Protein AF-A0A2N2GAI2-F1 (afdb_monomer)

Mean predicted aligned error: 10.84 Å

Structure (mmCIF, N/CA/C/O backbone):
data_AF-A0A2N2GAI2-F1
#
_entry.id   AF-A0A2N2GAI2-F1
#
loop_
_atom_site.group_PDB
_atom_site.id
_atom_site.type_symbol
_atom_site.label_atom_id
_atom_site.label_alt_id
_atom_site.label_comp_id
_atom_site.label_asym_id
_atom_site.label_entity_id
_atom_site.label_seq_id
_atom_site.pdbx_PDB_ins_code
_atom_site.Cartn_x
_atom_site.Cartn_y
_atom_site.Cartn_z
_atom_site.occupancy
_atom_site.B_iso_or_equiv
_atom_site.auth_seq_id
_atom_site.auth_comp_id
_atom_site.auth_asym_id
_atom_site.auth_atom_id
_atom_site.pdbx_PDB_model_num
ATOM 1 N N . MET A 1 1 ? -21.608 -35.756 -47.818 1.00 40.28 1 MET A N 1
ATOM 2 C CA . MET A 1 1 ? -21.512 -34.430 -47.168 1.00 40.28 1 MET A CA 1
ATOM 3 C C . MET A 1 1 ? -21.634 -34.621 -45.663 1.00 40.28 1 MET A C 1
ATOM 5 O O . MET A 1 1 ? -22.728 -34.862 -45.176 1.00 40.28 1 MET A O 1
ATOM 9 N N . HIS A 1 2 ? -20.519 -34.607 -44.933 1.00 35.56 2 HIS A N 1
ATOM 10 C CA . HIS A 1 2 ? -20.512 -34.687 -43.471 1.00 35.56 2 HIS A CA 1
ATOM 11 C C . HIS A 1 2 ? -19.739 -33.470 -42.963 1.00 35.56 2 HIS A C 1
ATOM 13 O O . HIS A 1 2 ? -18.521 -33.398 -43.104 1.00 35.56 2 HIS A O 1
ATOM 19 N N . MET A 1 3 ? -20.464 -32.461 -42.478 1.00 40.59 3 MET A N 1
ATOM 20 C CA . MET A 1 3 ? -19.858 -31.285 -41.862 1.00 40.59 3 MET A CA 1
ATOM 21 C C . MET A 1 3 ? -19.460 -31.633 -40.429 1.00 40.59 3 MET A C 1
ATOM 23 O O . MET A 1 3 ? -20.307 -31.731 -39.544 1.00 40.59 3 MET A O 1
ATOM 27 N N . ALA A 1 4 ? -18.161 -31.812 -40.201 1.00 40.47 4 ALA A N 1
ATOM 28 C CA . ALA A 1 4 ? -17.597 -31.871 -38.863 1.00 40.47 4 ALA A CA 1
ATOM 29 C C . ALA A 1 4 ? -17.655 -30.469 -38.233 1.00 40.47 4 ALA A C 1
ATOM 31 O O . ALA A 1 4 ? -16.942 -29.552 -38.649 1.00 40.47 4 ALA A O 1
ATOM 32 N N . ARG A 1 5 ? -18.510 -30.298 -37.218 1.00 44.19 5 ARG A N 1
ATOM 33 C CA . ARG A 1 5 ? -18.465 -29.146 -36.308 1.00 44.19 5 ARG A CA 1
ATOM 34 C C . ARG A 1 5 ? -17.124 -29.168 -35.573 1.00 44.19 5 ARG A C 1
ATOM 36 O O . ARG A 1 5 ? -16.929 -29.967 -34.664 1.00 44.19 5 ARG A O 1
ATOM 43 N N . LYS A 1 6 ? -16.214 -28.262 -35.937 1.00 39.50 6 LYS A N 1
ATOM 44 C CA . LYS A 1 6 ? -15.096 -27.879 -35.069 1.00 39.50 6 LYS A CA 1
ATOM 45 C C . LYS A 1 6 ? -15.674 -27.095 -33.894 1.00 39.50 6 LYS A C 1
ATOM 47 O O . LYS A 1 6 ? -15.977 -25.913 -34.016 1.00 39.50 6 LYS A O 1
ATOM 52 N N . THR A 1 7 ? -15.855 -27.760 -32.761 1.00 39.91 7 THR A N 1
ATOM 53 C CA . THR A 1 7 ? -16.022 -27.084 -31.475 1.00 39.91 7 THR A CA 1
ATOM 54 C C . THR A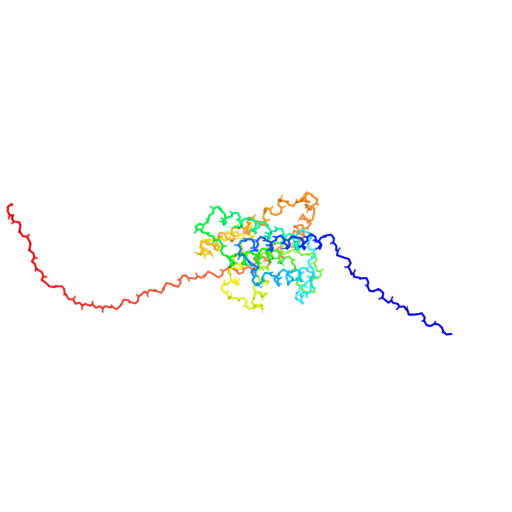 1 7 ? -14.717 -26.358 -31.161 1.00 39.91 7 THR A C 1
ATOM 56 O O . THR A 1 7 ? -13.714 -27.001 -30.853 1.00 39.91 7 THR A O 1
ATOM 59 N N . SER A 1 8 ? -14.703 -25.028 -31.273 1.00 39.34 8 SER A N 1
ATOM 60 C CA . SER A 1 8 ? -13.602 -24.215 -30.761 1.00 39.34 8 SER A CA 1
ATOM 61 C C . SER A 1 8 ? -13.638 -24.276 -29.235 1.00 39.34 8 SER A C 1
ATOM 63 O O . SER A 1 8 ? -14.407 -23.570 -28.583 1.00 39.34 8 SER A O 1
ATOM 65 N N . HIS A 1 9 ? -12.834 -25.164 -28.660 1.00 37.22 9 HIS A N 1
ATOM 66 C CA . HIS A 1 9 ? -12.482 -25.094 -27.252 1.00 37.22 9 HIS A CA 1
ATOM 67 C C . HIS A 1 9 ? -11.650 -23.821 -27.068 1.00 37.22 9 HIS A C 1
ATOM 69 O O . HIS A 1 9 ? -10.525 -23.743 -27.553 1.00 37.22 9 HIS A O 1
ATOM 75 N N . ASN A 1 10 ? -12.232 -22.802 -26.440 1.00 39.56 10 ASN A N 1
ATOM 76 C CA . ASN A 1 10 ? -11.486 -21.650 -25.956 1.00 39.56 10 ASN A CA 1
ATOM 77 C C . ASN A 1 10 ? -10.855 -22.079 -24.621 1.00 39.56 10 ASN A C 1
ATOM 79 O O . ASN A 1 10 ? -11.609 -22.292 -23.667 1.00 39.56 10 ASN A O 1
ATOM 83 N N . PRO A 1 11 ? -9.533 -22.307 -24.527 1.00 41.25 11 PRO A N 1
ATOM 84 C CA . PRO A 1 11 ? -8.938 -22.703 -23.264 1.00 41.25 11 PRO A CA 1
ATOM 85 C C . PRO A 1 11 ? -9.031 -21.501 -22.326 1.00 41.25 11 PRO A C 1
ATOM 87 O O . PRO A 1 11 ? -8.454 -20.447 -22.594 1.00 41.25 11 PRO A O 1
ATOM 90 N N . ALA A 1 12 ? -9.780 -21.641 -21.233 1.00 45.09 12 ALA A N 1
ATOM 91 C CA . ALA A 1 12 ? -9.703 -20.696 -20.129 1.00 45.09 12 ALA A CA 1
ATOM 92 C C . ALA A 1 12 ? -8.216 -20.524 -19.775 1.00 45.09 12 ALA A C 1
ATOM 94 O O . ALA A 1 12 ? -7.546 -21.511 -19.467 1.00 45.09 12 ALA A O 1
ATOM 95 N N . ARG A 1 13 ? -7.679 -19.300 -19.900 1.00 56.38 13 ARG A N 1
ATOM 96 C CA . ARG A 1 13 ? -6.288 -18.993 -19.531 1.00 56.38 13 ARG A CA 1
ATOM 97 C C . ARG A 1 13 ? -6.061 -19.501 -18.108 1.00 56.38 13 ARG A C 1
ATOM 99 O O . ARG A 1 13 ? -6.680 -18.996 -17.174 1.00 56.38 13 ARG A O 1
ATOM 106 N N . GLN A 1 14 ? -5.212 -20.514 -17.958 1.00 57.69 14 GLN A N 1
ATOM 107 C CA . GLN A 1 14 ? -4.797 -20.992 -16.645 1.00 57.69 14 GLN A CA 1
ATOM 108 C C . GLN A 1 14 ? -4.098 -19.841 -15.911 1.00 57.69 14 GLN A C 1
ATOM 110 O O . GLN A 1 14 ? -3.279 -19.134 -16.501 1.00 57.69 14 GLN A O 1
ATOM 115 N N . ARG A 1 15 ? -4.474 -19.621 -14.648 1.00 78.94 15 ARG A N 1
ATOM 116 C CA . ARG A 1 15 ? -3.854 -18.607 -13.786 1.00 78.94 15 ARG A CA 1
ATOM 117 C C . ARG A 1 15 ? -2.431 -19.045 -13.429 1.00 78.94 15 ARG A C 1
ATOM 119 O O . ARG A 1 15 ? -2.202 -20.234 -13.219 1.00 78.94 15 ARG A O 1
ATOM 126 N N . SER A 1 16 ? -1.491 -18.104 -13.357 1.00 85.19 16 SER A N 1
ATOM 127 C CA . SER A 1 16 ? -0.140 -18.385 -12.852 1.00 85.19 16 SER A CA 1
ATOM 128 C C . SER A 1 16 ? -0.163 -18.684 -11.346 1.00 85.19 16 SER A C 1
ATOM 130 O O . SER A 1 16 ? -1.119 -18.322 -10.660 1.00 85.19 16 SER A O 1
ATOM 132 N N . ALA A 1 17 ? 0.896 -19.306 -10.814 1.00 81.88 17 ALA A N 1
ATOM 133 C CA . ALA A 1 17 ? 1.025 -19.570 -9.374 1.00 81.88 17 ALA A CA 1
ATOM 134 C C . ALA A 1 17 ? 0.883 -18.282 -8.539 1.00 81.88 17 ALA A C 1
ATOM 136 O O . ALA A 1 17 ? 0.030 -18.220 -7.661 1.00 81.88 17 ALA A O 1
ATOM 137 N N . ALA A 1 18 ? 1.585 -17.212 -8.929 1.00 84.06 18 ALA A N 1
ATOM 138 C CA . ALA A 1 18 ? 1.479 -15.902 -8.282 1.00 84.06 18 ALA A CA 1
ATOM 139 C C . ALA A 1 18 ? 0.052 -15.322 -8.323 1.00 84.06 18 ALA A C 1
ATOM 141 O O . ALA A 1 18 ? -0.406 -14.706 -7.369 1.00 84.06 18 ALA A O 1
ATOM 142 N N . GLN A 1 19 ? -0.701 -15.533 -9.411 1.00 87.56 19 GLN A N 1
ATOM 143 C CA . GLN A 1 19 ? -2.105 -15.105 -9.470 1.00 87.56 19 GLN A CA 1
ATOM 144 C C . GLN A 1 19 ? -2.995 -15.903 -8.512 1.00 87.56 19 GLN A C 1
ATOM 146 O O . GLN A 1 19 ? -3.957 -15.351 -7.984 1.00 87.56 19 GLN A O 1
ATOM 151 N N . VAL A 1 20 ? -2.710 -17.190 -8.303 1.00 91.75 20 VAL A N 1
ATOM 152 C CA . VAL A 1 20 ? -3.438 -18.020 -7.334 1.00 91.75 20 VAL A CA 1
ATOM 153 C C . VAL A 1 20 ? -3.118 -17.577 -5.907 1.00 91.75 20 VAL A C 1
ATOM 155 O O . VAL A 1 20 ? -4.048 -17.366 -5.133 1.00 91.75 20 VAL A O 1
ATOM 158 N N . GLU A 1 21 ? -1.843 -17.369 -5.586 1.00 92.69 21 GLU A N 1
ATOM 159 C CA . GLU A 1 21 ? -1.394 -16.876 -4.277 1.00 92.69 21 GLU A CA 1
ATOM 160 C C . GLU A 1 21 ? -1.984 -15.498 -3.963 1.00 92.69 21 GLU A C 1
ATOM 162 O O . GLU A 1 21 ? -2.586 -15.316 -2.910 1.00 92.69 21 GLU A O 1
ATOM 167 N N . ASN A 1 22 ? -1.949 -14.559 -4.913 1.00 95.06 22 ASN A N 1
ATOM 168 C CA . ASN A 1 22 ? -2.547 -13.234 -4.738 1.00 95.06 22 ASN A CA 1
ATOM 169 C C . ASN A 1 22 ? -4.041 -13.310 -4.391 1.00 95.06 22 ASN A C 1
ATOM 171 O O . ASN A 1 22 ? -4.514 -12.598 -3.507 1.00 95.06 22 ASN A O 1
ATOM 175 N N . LEU A 1 23 ? -4.795 -14.196 -5.049 1.00 95.25 23 LEU A N 1
ATOM 176 C CA . LEU A 1 23 ? -6.213 -14.396 -4.740 1.00 95.25 23 LEU A CA 1
ATOM 177 C C . LEU A 1 23 ? -6.420 -14.998 -3.346 1.00 95.25 23 LEU A C 1
ATOM 179 O O . LEU A 1 23 ? -7.341 -14.593 -2.643 1.00 95.25 23 LEU A O 1
ATOM 183 N N . GLN A 1 24 ? -5.564 -15.934 -2.930 1.00 96.44 24 GLN A N 1
ATOM 184 C CA . GLN A 1 24 ? -5.601 -16.488 -1.576 1.00 96.44 24 GLN A CA 1
ATOM 185 C C . GLN A 1 24 ? -5.307 -15.410 -0.527 1.00 96.44 24 GLN A C 1
ATOM 187 O O . GLN A 1 24 ? -6.022 -15.321 0.470 1.00 96.44 24 GLN A O 1
ATOM 192 N N . THR A 1 25 ? -4.315 -14.550 -0.767 1.00 97.06 25 THR A N 1
ATOM 193 C CA . THR A 1 25 ? -3.985 -13.429 0.120 1.00 97.06 25 THR A CA 1
ATOM 194 C C . THR A 1 25 ? -5.143 -12.438 0.228 1.00 97.06 25 THR A C 1
ATOM 196 O O . THR A 1 25 ? -5.493 -12.033 1.337 1.00 97.06 25 THR A O 1
ATOM 199 N N . VAL A 1 26 ? -5.810 -12.107 -0.886 1.00 97.50 26 VAL A N 1
ATOM 200 C CA . VAL A 1 26 ? -7.023 -11.271 -0.870 1.00 97.50 26 VAL A CA 1
ATOM 201 C C . VAL A 1 26 ? -8.129 -11.918 -0.034 1.00 97.50 26 VAL A C 1
ATOM 203 O O . VAL A 1 26 ? -8.685 -11.256 0.841 1.00 97.50 26 VAL A O 1
ATOM 206 N N . GLU A 1 27 ? -8.418 -13.208 -0.223 1.00 97.12 27 GLU A N 1
ATOM 207 C CA . GLU A 1 27 ? -9.435 -13.909 0.575 1.00 97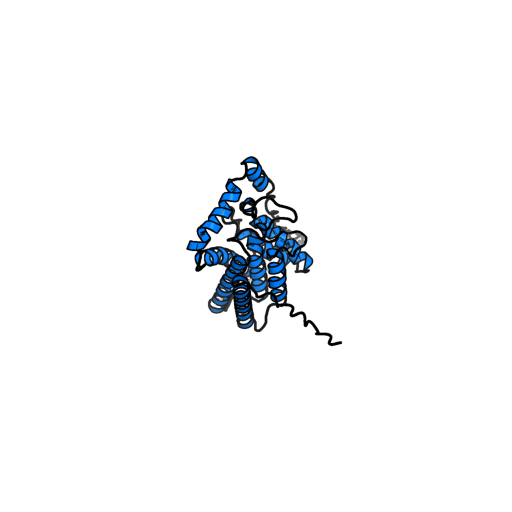.12 27 GLU A CA 1
ATOM 208 C C . GLU A 1 27 ? -9.109 -13.910 2.075 1.00 97.12 27 GLU A C 1
ATOM 210 O O . GLU A 1 27 ? -10.008 -13.713 2.893 1.00 97.12 27 GLU A O 1
ATOM 215 N N . LEU A 1 28 ? -7.835 -14.052 2.457 1.00 98.12 28 LEU A N 1
ATOM 216 C CA . LEU A 1 28 ? -7.412 -13.946 3.858 1.00 98.12 28 LEU A CA 1
ATOM 217 C C . LEU A 1 28 ? -7.659 -12.545 4.431 1.00 98.12 28 LEU A C 1
ATOM 219 O O . LEU A 1 28 ? -8.144 -12.421 5.556 1.00 98.12 28 LEU A O 1
ATOM 223 N N . ILE A 1 29 ? -7.366 -11.489 3.668 1.00 98.19 29 ILE A N 1
ATOM 224 C CA . ILE A 1 29 ? -7.630 -10.107 4.097 1.00 98.19 29 ILE A CA 1
ATOM 225 C C . ILE A 1 29 ? -9.138 -9.874 4.256 1.00 98.19 29 ILE A C 1
ATOM 227 O O . ILE A 1 29 ? -9.577 -9.283 5.246 1.00 98.19 29 ILE A O 1
ATOM 231 N N . LEU A 1 30 ? -9.944 -10.365 3.311 1.00 97.25 30 LEU A N 1
ATOM 232 C CA . LEU A 1 30 ? -11.402 -10.265 3.371 1.00 97.25 30 LEU A CA 1
ATOM 233 C C . LEU A 1 30 ? -11.991 -11.081 4.528 1.00 97.25 30 LEU A C 1
ATOM 235 O O . LEU A 1 30 ? -12.949 -10.629 5.151 1.00 97.25 30 LEU A O 1
ATOM 239 N N . ALA A 1 31 ? -11.426 -12.248 4.844 1.00 97.94 31 ALA A N 1
ATOM 240 C CA . ALA A 1 31 ? -11.812 -13.041 6.007 1.00 97.94 31 ALA A CA 1
ATOM 241 C C . ALA A 1 31 ? -11.548 -12.280 7.313 1.00 97.94 31 ALA A C 1
ATOM 243 O O . ALA A 1 31 ? -12.463 -12.147 8.119 1.00 97.94 31 ALA A O 1
ATOM 244 N N . ILE A 1 32 ? -10.364 -11.672 7.469 1.00 98.31 32 ILE A N 1
ATOM 245 C CA . ILE A 1 32 ? -10.059 -10.816 8.629 1.00 98.31 32 ILE A CA 1
ATOM 246 C C . ILE A 1 32 ? -11.063 -9.661 8.729 1.00 98.31 32 ILE A C 1
ATOM 248 O O . ILE A 1 32 ? -11.571 -9.380 9.809 1.00 98.31 32 ILE A O 1
ATOM 252 N N . ALA A 1 33 ? -11.390 -9.004 7.613 1.00 97.25 33 ALA A N 1
ATOM 253 C CA . ALA A 1 33 ? -12.357 -7.909 7.622 1.00 97.25 33 ALA A CA 1
ATOM 254 C C . ALA A 1 33 ? -13.760 -8.365 8.071 1.00 97.25 33 ALA A C 1
ATOM 256 O O . ALA A 1 33 ? -14.400 -7.676 8.865 1.00 97.25 33 ALA A O 1
ATOM 257 N N . ARG A 1 34 ? -14.225 -9.534 7.603 1.00 97.06 34 ARG A N 1
ATOM 258 C CA . ARG A 1 34 ? -15.502 -10.130 8.035 1.00 97.06 34 ARG A CA 1
ATOM 259 C C . ARG A 1 34 ? -15.483 -10.494 9.519 1.00 97.06 34 ARG A C 1
ATOM 261 O O . ARG A 1 34 ? -16.464 -10.226 10.201 1.00 97.06 34 ARG A O 1
ATOM 268 N N . ASP A 1 35 ? -14.387 -11.056 10.016 1.00 97.56 35 ASP A N 1
ATOM 269 C CA . ASP A 1 35 ? -14.261 -11.440 11.425 1.00 97.56 35 ASP A CA 1
ATOM 270 C C . ASP A 1 35 ? -14.249 -10.215 12.355 1.00 97.56 35 ASP A C 1
ATOM 272 O O . ASP A 1 35 ? -14.854 -10.242 13.425 1.00 97.56 35 ASP A O 1
ATOM 276 N N . GLU A 1 36 ? -13.598 -9.124 11.943 1.00 97.31 36 GLU A N 1
ATOM 277 C CA . GLU A 1 36 ? -13.500 -7.891 12.735 1.00 97.31 36 GLU A CA 1
ATOM 278 C C . GLU A 1 36 ? -14.784 -7.050 12.709 1.00 97.31 36 GLU A C 1
ATOM 280 O O . GLU A 1 36 ? -15.112 -6.389 13.697 1.00 97.31 36 GLU A O 1
ATOM 285 N N . TYR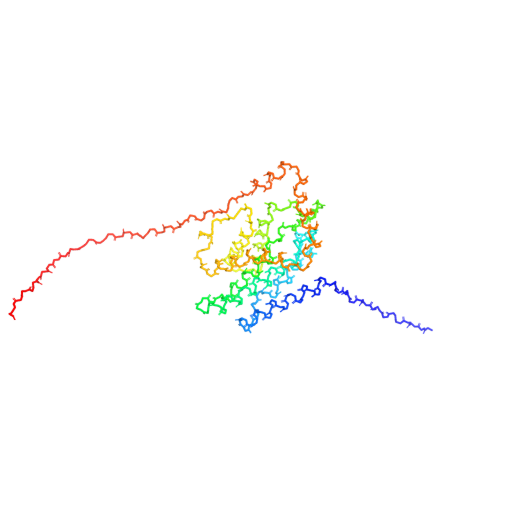 A 1 37 ? -15.506 -7.035 11.583 1.00 96.75 37 TYR A N 1
ATOM 286 C CA . TYR A 1 37 ? -16.594 -6.073 11.354 1.00 96.75 37 TYR A CA 1
ATOM 287 C C . TYR A 1 37 ? -17.952 -6.702 11.032 1.00 96.75 37 TYR A C 1
ATOM 289 O O . TYR A 1 37 ? -18.938 -5.980 10.914 1.00 96.75 37 TYR A O 1
ATOM 297 N N . GLY A 1 38 ? -18.028 -8.024 10.872 1.00 96.94 38 GLY A N 1
ATOM 298 C CA . GLY A 1 38 ? -19.227 -8.748 10.437 1.00 96.94 38 GLY A CA 1
ATOM 299 C C . GLY A 1 38 ? -19.522 -8.642 8.935 1.00 96.94 38 GLY A C 1
ATOM 300 O O . GLY A 1 38 ? -20.354 -9.385 8.417 1.00 96.94 38 GLY A O 1
ATOM 301 N N . GLU A 1 39 ? -18.834 -7.756 8.215 1.00 94.25 39 GLU A N 1
ATOM 302 C CA . GLU A 1 39 ? -19.008 -7.516 6.783 1.00 94.25 39 GLU A CA 1
ATOM 303 C C . GLU A 1 39 ? -17.703 -7.045 6.125 1.00 94.25 39 GLU A C 1
ATOM 305 O O . GLU A 1 39 ? -16.781 -6.560 6.782 1.00 94.25 39 GLU A O 1
ATOM 310 N N . ILE A 1 40 ? -17.629 -7.154 4.796 1.00 93.12 40 ILE A N 1
ATOM 311 C CA . ILE A 1 40 ? -16.521 -6.575 4.030 1.00 93.12 40 ILE A CA 1
ATOM 312 C C . ILE A 1 40 ? -16.766 -5.066 3.875 1.00 93.12 40 ILE A C 1
ATOM 314 O O . ILE A 1 40 ? -17.831 -4.690 3.383 1.00 93.12 40 ILE A O 1
ATOM 318 N N . PRO A 1 41 ? -15.789 -4.197 4.205 1.00 91.75 41 PRO A N 1
ATOM 319 C CA . PRO A 1 41 ? -15.877 -2.770 3.918 1.00 91.75 41 PRO A CA 1
ATOM 320 C C . PRO A 1 41 ? -16.243 -2.511 2.449 1.00 91.75 41 PRO A C 1
ATOM 322 O O . PRO A 1 41 ? -15.579 -3.041 1.553 1.00 91.75 41 PRO A O 1
ATOM 325 N N . PRO A 1 42 ? -17.264 -1.684 2.163 1.00 84.12 42 PRO A N 1
ATOM 326 C CA . PRO A 1 42 ? -17.926 -1.655 0.858 1.00 84.12 42 PRO A CA 1
ATOM 327 C C . PRO A 1 42 ? -17.013 -1.265 -0.310 1.00 84.12 42 PRO A C 1
ATOM 329 O O . PRO A 1 42 ? -17.314 -1.596 -1.453 1.00 84.12 42 PRO A O 1
ATOM 332 N N . ARG A 1 43 ? -15.893 -0.573 -0.058 1.00 87.62 43 ARG A N 1
ATOM 333 C CA . ARG A 1 43 ? -14.962 -0.152 -1.119 1.00 87.62 43 ARG A CA 1
ATOM 334 C C . ARG A 1 43 ? -13.786 -1.106 -1.308 1.00 87.62 43 ARG A C 1
ATOM 336 O O . ARG A 1 43 ? -13.010 -0.905 -2.234 1.00 87.62 43 ARG A O 1
ATOM 343 N N . LEU A 1 44 ? -13.641 -2.120 -0.457 1.00 87.69 44 LEU A N 1
ATOM 344 C CA . LEU A 1 44 ? -12.448 -2.963 -0.412 1.00 87.69 44 LEU A CA 1
ATOM 345 C C . LEU A 1 44 ? -12.379 -3.970 -1.570 1.00 87.69 44 LEU A C 1
ATOM 347 O O . LEU A 1 44 ? -11.314 -4.145 -2.149 1.00 87.69 44 LEU A O 1
ATOM 351 N N . GLY A 1 45 ? -13.506 -4.584 -1.948 1.00 76.62 45 GLY A N 1
ATOM 352 C CA . GLY A 1 45 ? -13.543 -5.557 -3.049 1.00 76.62 45 GLY A CA 1
ATOM 353 C C . GLY A 1 45 ? -13.120 -4.948 -4.389 1.00 76.62 45 GLY A C 1
ATOM 354 O O . GLY A 1 45 ? -12.164 -5.409 -5.000 1.00 76.62 45 GLY A O 1
ATOM 355 N N . GLY A 1 46 ? -13.767 -3.848 -4.797 1.00 90.25 46 GLY A N 1
ATOM 356 C CA . GLY A 1 46 ? -13.407 -3.150 -6.038 1.00 90.25 46 GLY A CA 1
ATOM 357 C C . GLY A 1 46 ? -11.984 -2.587 -6.017 1.00 90.25 46 GLY A C 1
ATOM 358 O O . GLY A 1 46 ? -11.298 -2.615 -7.029 1.00 90.25 46 GLY A O 1
ATOM 359 N N . LEU A 1 47 ? -11.504 -2.149 -4.849 1.00 96.00 47 LEU A N 1
ATOM 360 C CA . LEU A 1 47 ? -10.155 -1.616 -4.689 1.00 96.00 47 LEU A CA 1
ATOM 361 C C . LEU A 1 47 ? -9.059 -2.642 -5.026 1.00 96.00 47 LEU A C 1
ATOM 363 O O . LEU A 1 47 ? -8.107 -2.271 -5.708 1.00 96.00 47 LEU A O 1
ATOM 367 N N . PHE A 1 48 ? -9.182 -3.905 -4.600 1.00 97.00 48 PHE A N 1
ATOM 368 C CA . PHE A 1 48 ? -8.198 -4.939 -4.954 1.00 97.00 48 PHE A CA 1
ATOM 369 C C . PHE A 1 48 ? -8.145 -5.186 -6.463 1.00 97.00 48 PHE A C 1
ATOM 371 O O . PHE A 1 48 ? -7.056 -5.215 -7.032 1.00 97.00 48 PHE A O 1
ATOM 378 N N . ASP A 1 49 ? -9.304 -5.308 -7.111 1.00 95.75 49 ASP A N 1
ATOM 379 C CA . ASP A 1 49 ? -9.390 -5.546 -8.555 1.00 95.75 49 ASP A CA 1
ATOM 380 C C . ASP A 1 49 ? -8.852 -4.356 -9.360 1.00 95.75 49 ASP A C 1
ATOM 382 O O . ASP A 1 49 ? -8.078 -4.523 -10.306 1.00 95.75 49 ASP A O 1
ATOM 386 N N . ASP A 1 50 ? -9.227 -3.140 -8.964 1.00 97.81 50 ASP A N 1
ATOM 387 C CA . ASP A 1 50 ? -8.808 -1.907 -9.622 1.00 97.81 50 ASP A CA 1
ATOM 388 C C . ASP A 1 50 ? -7.285 -1.690 -9.505 1.00 97.81 50 ASP A C 1
ATOM 390 O O . ASP A 1 50 ? -6.643 -1.282 -10.479 1.00 97.81 50 ASP A O 1
ATOM 394 N N . VAL A 1 51 ? -6.684 -1.994 -8.346 1.00 98.25 51 VAL A N 1
ATOM 395 C CA . VAL A 1 51 ? -5.225 -1.908 -8.153 1.00 98.25 51 VAL A CA 1
ATOM 396 C C . VAL A 1 51 ? -4.505 -3.063 -8.849 1.00 98.25 51 VAL A C 1
ATOM 398 O O . VAL A 1 51 ? -3.485 -2.835 -9.496 1.00 98.25 51 VAL A O 1
ATOM 401 N N . ALA A 1 52 ? -5.043 -4.284 -8.831 1.00 97.69 52 ALA A N 1
ATOM 402 C CA . ALA A 1 52 ? -4.495 -5.383 -9.627 1.00 97.69 52 ALA A CA 1
ATOM 403 C C . ALA A 1 52 ? -4.446 -5.014 -11.122 1.00 97.69 52 ALA A C 1
ATOM 405 O O . ALA A 1 52 ? -3.464 -5.300 -11.809 1.00 97.69 52 ALA A O 1
ATOM 406 N N . ALA A 1 53 ? -5.476 -4.320 -11.621 1.00 98.06 53 ALA A N 1
ATOM 407 C CA . ALA A 1 53 ? -5.516 -3.805 -12.984 1.00 98.06 53 ALA A CA 1
ATOM 408 C C . ALA A 1 53 ? -4.440 -2.735 -13.251 1.00 98.06 53 ALA A C 1
ATOM 410 O O . ALA A 1 53 ? -3.882 -2.721 -14.349 1.00 98.06 53 ALA A O 1
ATOM 411 N N . LEU A 1 54 ? -4.107 -1.885 -12.271 1.00 98.50 54 LEU A N 1
ATOM 412 C CA . LEU A 1 54 ? -2.975 -0.955 -12.367 1.00 98.50 54 LEU A CA 1
ATOM 413 C C . LEU A 1 54 ? -1.655 -1.715 -12.535 1.00 98.50 54 LEU A C 1
ATOM 415 O O . LEU A 1 54 ? -0.953 -1.500 -13.520 1.00 98.50 54 LEU A O 1
ATOM 419 N N . TYR A 1 55 ? -1.345 -2.645 -11.627 1.00 98.38 55 TYR A N 1
ATOM 420 C CA . TYR A 1 55 ? -0.096 -3.415 -11.685 1.00 98.38 55 TYR A CA 1
ATOM 421 C C . TYR A 1 55 ? 0.008 -4.280 -12.950 1.00 98.38 55 TYR A C 1
ATOM 423 O O . TYR A 1 55 ? 1.105 -4.494 -13.463 1.00 98.38 55 TYR A O 1
ATOM 431 N N . ALA A 1 56 ? -1.122 -4.731 -13.499 1.00 97.69 56 ALA A N 1
ATOM 432 C CA . ALA A 1 56 ? -1.182 -5.454 -14.768 1.00 97.69 56 ALA A CA 1
ATOM 433 C C . ALA A 1 56 ? -1.053 -4.556 -16.018 1.00 97.69 56 ALA A C 1
ATOM 435 O O . ALA A 1 56 ? -1.022 -5.082 -17.131 1.00 97.69 56 ALA A O 1
ATOM 436 N N . GLY A 1 57 ? -0.987 -3.227 -15.868 1.00 97.31 57 GLY A N 1
ATOM 437 C CA . GLY A 1 57 ? -0.868 -2.281 -16.984 1.00 97.31 57 GLY A CA 1
ATOM 438 C C . GLY A 1 57 ? -2.172 -2.031 -17.742 1.00 97.31 57 GLY A C 1
ATOM 439 O O . GLY A 1 57 ? -2.148 -1.599 -18.895 1.00 97.31 57 GLY A O 1
ATOM 440 N N . ASN A 1 58 ? -3.314 -2.321 -17.114 1.00 97.94 58 ASN A N 1
ATOM 441 C CA . ASN A 1 58 ? -4.640 -2.124 -17.703 1.00 97.94 58 ASN A CA 1
ATOM 442 C C . ASN A 1 58 ? -5.197 -0.714 -17.452 1.00 97.94 58 ASN A C 1
ATOM 444 O O . ASN A 1 58 ? -6.255 -0.372 -17.979 1.00 97.94 58 ASN A O 1
ATOM 448 N N . TRP A 1 59 ? -4.507 0.116 -16.664 1.00 97.75 59 TRP A N 1
ATOM 449 C CA . TRP A 1 59 ? -4.818 1.541 -16.581 1.00 97.75 59 TRP A CA 1
ATOM 450 C C . TRP A 1 59 ? -4.260 2.269 -17.810 1.00 97.75 59 TRP A C 1
ATOM 452 O O . TRP A 1 59 ? -3.112 2.041 -18.187 1.00 97.75 59 TRP A O 1
ATOM 462 N N . PRO A 1 60 ? -5.019 3.189 -18.430 1.00 96.50 60 PRO A N 1
ATOM 463 C CA . PRO A 1 60 ? -4.592 3.851 -19.665 1.00 96.50 60 PRO A CA 1
ATOM 464 C C . PRO A 1 60 ? -3.338 4.722 -19.488 1.00 96.50 60 PRO A C 1
ATOM 466 O O . PRO A 1 60 ? -2.622 4.967 -20.456 1.00 96.50 60 PRO A O 1
ATOM 469 N N . SER A 1 61 ? -3.073 5.187 -18.265 1.00 95.12 61 SER A N 1
ATOM 470 C CA . SER A 1 61 ? -1.973 6.092 -17.923 1.00 95.12 61 SER A CA 1
ATOM 471 C C . SER A 1 61 ? -0.675 5.395 -17.508 1.00 95.12 61 SER A C 1
ATOM 473 O O . SER A 1 61 ? 0.334 6.082 -17.372 1.00 95.12 61 SER A O 1
ATOM 475 N N . HIS A 1 62 ? -0.662 4.068 -17.344 1.00 97.56 62 HIS A N 1
ATOM 476 C CA . HIS A 1 62 ? 0.477 3.340 -16.777 1.00 97.56 62 HIS A CA 1
ATOM 477 C C . HIS A 1 62 ? 0.844 2.102 -17.606 1.00 97.56 62 HIS A C 1
ATOM 479 O O . HIS A 1 62 ? 0.003 1.493 -18.270 1.00 97.56 62 HIS A O 1
ATOM 485 N N . GLU A 1 63 ? 2.122 1.732 -17.588 1.00 97.81 63 GLU A N 1
ATOM 486 C CA . GLU A 1 63 ? 2.571 0.430 -18.086 1.00 97.81 63 GLU A CA 1
ATOM 487 C C . GLU A 1 63 ? 2.321 -0.682 -17.059 1.00 97.81 63 GLU A C 1
ATOM 489 O O . GLU A 1 63 ? 1.994 -0.421 -15.904 1.00 97.81 63 GLU A O 1
ATOM 494 N N . ALA A 1 64 ? 2.486 -1.941 -17.475 1.00 97.44 64 ALA A N 1
ATOM 495 C CA . ALA A 1 64 ? 2.534 -3.047 -16.524 1.00 97.44 64 ALA A CA 1
ATOM 496 C C . ALA A 1 64 ? 3.744 -2.890 -15.594 1.00 97.44 64 ALA A C 1
ATOM 498 O O . ALA A 1 64 ? 4.820 -2.459 -16.026 1.00 97.44 64 ALA A O 1
ATOM 499 N N . CYS A 1 65 ? 3.564 -3.247 -14.323 1.00 97.56 65 CYS A N 1
ATOM 500 C CA . CYS A 1 65 ? 4.641 -3.232 -13.347 1.00 97.56 65 CYS A CA 1
ATOM 501 C C . CYS A 1 65 ? 5.763 -4.171 -13.811 1.00 97.56 65 CYS A C 1
ATOM 503 O O . CYS A 1 65 ? 5.522 -5.347 -14.086 1.00 97.56 65 CYS A O 1
ATOM 505 N N . ALA A 1 66 ? 6.970 -3.624 -13.950 1.00 96.00 66 ALA A N 1
ATOM 506 C CA . ALA A 1 66 ? 8.132 -4.348 -14.461 1.00 96.00 66 ALA A CA 1
ATOM 507 C C . ALA A 1 66 ? 9.258 -4.484 -13.425 1.00 96.00 66 ALA A C 1
ATOM 509 O O . ALA A 1 66 ? 10.224 -5.198 -13.685 1.00 96.00 66 ALA A O 1
ATOM 510 N N . VAL A 1 67 ? 9.126 -3.835 -12.261 1.00 94.19 67 VAL A N 1
ATOM 511 C CA . VAL A 1 67 ? 9.949 -4.132 -11.084 1.00 94.19 67 VAL A CA 1
ATOM 512 C C . VAL A 1 67 ? 9.530 -5.492 -10.510 1.00 94.19 67 VAL A C 1
ATOM 514 O O . VAL A 1 67 ? 8.349 -5.848 -10.540 1.00 94.19 67 VAL A O 1
ATOM 517 N N . THR A 1 68 ? 10.495 -6.302 -10.079 1.00 91.69 68 THR A N 1
ATOM 518 C CA . THR A 1 68 ? 10.277 -7.726 -9.772 1.00 91.69 68 THR A CA 1
ATOM 519 C C . THR A 1 68 ? 10.081 -7.997 -8.282 1.00 91.69 68 THR A C 1
ATOM 521 O O . THR A 1 68 ? 9.370 -8.941 -7.926 1.00 91.69 68 THR A O 1
ATOM 524 N N . TYR A 1 69 ? 10.624 -7.151 -7.409 1.00 93.75 69 TYR A N 1
ATOM 525 C CA . TYR A 1 69 ? 10.419 -7.144 -5.967 1.00 93.75 69 TYR A CA 1
ATOM 526 C C . TYR A 1 69 ? 9.149 -6.379 -5.571 1.00 93.75 69 TYR A C 1
ATOM 528 O O . TYR A 1 69 ? 8.177 -7.017 -5.153 1.00 93.75 69 TYR A O 1
ATOM 536 N N . HIS A 1 70 ? 9.125 -5.050 -5.768 1.00 96.00 70 HIS A N 1
ATOM 537 C CA . HIS A 1 70 ? 8.021 -4.156 -5.366 1.00 96.00 70 HIS A CA 1
ATOM 538 C C . HIS A 1 70 ? 6.825 -4.246 -6.336 1.00 96.00 70 HIS A C 1
ATOM 540 O O . HIS A 1 70 ? 6.449 -3.304 -7.037 1.00 96.00 70 HIS A O 1
ATOM 546 N N . ASN A 1 71 ? 6.246 -5.442 -6.422 1.00 96.00 71 ASN A N 1
ATOM 547 C CA . ASN A 1 71 ? 5.147 -5.796 -7.310 1.00 96.00 71 ASN A CA 1
ATOM 548 C C . ASN A 1 71 ? 3.809 -5.907 -6.543 1.00 96.00 71 ASN A C 1
ATOM 550 O O . ASN A 1 71 ? 3.706 -5.586 -5.357 1.00 96.00 71 ASN A O 1
ATOM 554 N N . PHE A 1 72 ? 2.754 -6.368 -7.221 1.00 97.50 72 PHE A N 1
ATOM 555 C CA . PHE A 1 72 ? 1.430 -6.482 -6.601 1.00 97.50 72 PHE A CA 1
ATOM 556 C C . PHE A 1 72 ? 1.381 -7.494 -5.447 1.00 97.50 72 PHE A C 1
ATOM 558 O O . PHE A 1 72 ? 0.645 -7.279 -4.489 1.00 97.50 72 PHE A O 1
ATOM 565 N N . SER A 1 73 ? 2.168 -8.572 -5.518 1.00 96.38 73 SER A N 1
ATOM 566 C CA . SER A 1 73 ? 2.249 -9.569 -4.446 1.00 96.38 73 SER A CA 1
ATOM 567 C C . SER A 1 73 ? 2.824 -8.948 -3.173 1.00 96.38 73 SER A C 1
ATOM 569 O O . SER A 1 73 ? 2.186 -9.063 -2.132 1.00 96.38 73 SER A O 1
ATOM 571 N N . HIS A 1 74 ? 3.906 -8.160 -3.276 1.00 96.81 74 HIS A N 1
ATOM 572 C CA . HIS A 1 74 ? 4.433 -7.389 -2.135 1.00 96.81 74 HIS A CA 1
ATOM 573 C C . HIS A 1 74 ? 3.352 -6.487 -1.525 1.00 96.81 74 HIS A C 1
ATOM 575 O O . HIS A 1 74 ? 3.089 -6.543 -0.329 1.00 96.81 74 HIS A O 1
ATOM 581 N N . SER A 1 75 ? 2.621 -5.732 -2.352 1.00 98.12 75 SER A N 1
ATOM 582 C CA . SER A 1 75 ? 1.523 -4.881 -1.860 1.00 98.12 75 SER A CA 1
ATOM 583 C C . SER A 1 75 ? 0.437 -5.663 -1.101 1.00 98.12 75 SER A C 1
ATOM 585 O O . SER A 1 75 ? -0.105 -5.168 -0.110 1.00 98.12 75 SER A O 1
ATOM 587 N N . LEU A 1 76 ? 0.110 -6.884 -1.538 1.00 98.00 76 LEU A N 1
ATOM 588 C CA . LEU A 1 76 ? -0.840 -7.755 -0.844 1.00 98.00 76 LEU A CA 1
ATOM 589 C C . LEU A 1 76 ? -0.273 -8.323 0.463 1.00 98.00 76 LEU A C 1
ATOM 591 O O . LEU A 1 76 ? -1.016 -8.409 1.443 1.00 98.00 76 LEU A O 1
ATOM 595 N N . ASP A 1 77 ? 1.017 -8.645 0.512 1.00 97.88 77 ASP A N 1
ATOM 596 C CA . ASP A 1 77 ? 1.687 -9.093 1.735 1.00 97.88 77 ASP A CA 1
ATOM 597 C C . ASP A 1 77 ? 1.693 -7.986 2.798 1.00 97.88 77 ASP A C 1
ATOM 599 O O . ASP A 1 77 ? 1.344 -8.237 3.958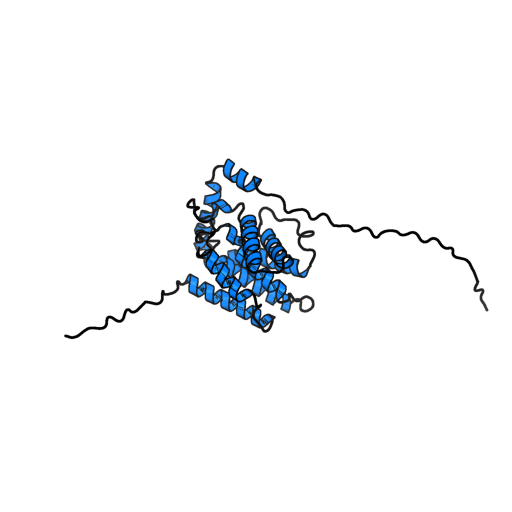 1.00 97.88 77 ASP A O 1
ATOM 603 N N . VAL A 1 78 ? 1.954 -6.735 2.395 1.00 98.69 78 VAL A N 1
ATOM 604 C CA . VAL A 1 78 ? 1.817 -5.553 3.264 1.00 98.69 78 VAL A CA 1
ATOM 605 C C . VAL A 1 78 ? 0.377 -5.397 3.759 1.00 98.69 78 VAL A C 1
ATOM 607 O O . VAL A 1 78 ? 0.151 -5.174 4.952 1.00 98.69 78 VAL A O 1
ATOM 610 N N . CYS A 1 79 ? -0.620 -5.562 2.882 1.00 98.62 79 CYS A N 1
ATOM 611 C CA . CYS A 1 79 ? -2.029 -5.519 3.284 1.00 98.62 79 CYS A CA 1
ATOM 612 C C . CYS A 1 79 ? -2.363 -6.598 4.320 1.00 98.62 79 CYS A C 1
ATOM 614 O O . CYS A 1 79 ? -2.991 -6.302 5.338 1.00 98.62 79 CYS A O 1
ATOM 616 N N . LEU A 1 80 ? -1.935 -7.841 4.092 1.00 98.50 80 LEU A N 1
ATOM 617 C CA . LEU A 1 80 ? -2.203 -8.955 4.996 1.00 98.50 80 LEU A CA 1
ATOM 618 C C . LEU A 1 80 ? -1.515 -8.761 6.352 1.00 98.50 80 LEU A C 1
ATOM 620 O O . LEU A 1 80 ? -2.136 -8.994 7.393 1.00 98.50 80 LEU A O 1
ATOM 624 N N . ALA A 1 81 ? -0.263 -8.300 6.362 1.00 98.62 81 ALA A N 1
ATOM 625 C CA . ALA A 1 81 ? 0.453 -7.966 7.588 1.00 98.62 81 ALA A CA 1
ATOM 626 C C . ALA A 1 81 ? -0.261 -6.846 8.366 1.00 98.62 81 ALA A C 1
ATOM 628 O O . ALA A 1 81 ? -0.549 -7.014 9.554 1.00 98.62 81 ALA A O 1
ATOM 629 N N . ALA A 1 82 ? -0.646 -5.752 7.700 1.00 98.75 82 ALA A N 1
ATOM 630 C CA . ALA A 1 82 ? -1.375 -4.648 8.325 1.00 98.75 82 ALA A CA 1
ATOM 631 C C . ALA A 1 82 ? -2.756 -5.077 8.858 1.00 98.75 82 ALA A C 1
ATOM 633 O O . ALA A 1 82 ? -3.132 -4.694 9.968 1.00 98.75 82 ALA A O 1
ATOM 634 N N . ALA A 1 83 ? -3.497 -5.912 8.120 1.00 98.50 83 ALA A N 1
ATOM 635 C CA . ALA A 1 83 ? -4.788 -6.450 8.553 1.00 98.50 83 ALA A CA 1
ATOM 636 C C . ALA A 1 83 ? -4.649 -7.323 9.814 1.00 98.50 83 ALA A C 1
ATOM 638 O O . ALA A 1 83 ? -5.432 -7.187 10.756 1.00 98.50 83 ALA A O 1
ATOM 639 N N . ARG A 1 84 ? -3.617 -8.177 9.875 1.00 98.62 84 ARG A N 1
ATOM 640 C CA . ARG A 1 84 ? -3.305 -8.997 11.059 1.00 98.62 84 ARG A CA 1
ATOM 641 C C . ARG A 1 84 ? -2.906 -8.144 12.261 1.00 98.62 84 ARG A C 1
ATOM 643 O O . ARG A 1 84 ? -3.390 -8.398 13.363 1.00 98.62 84 ARG A O 1
ATOM 650 N N . MET A 1 85 ? -2.067 -7.125 12.060 1.00 98.56 85 MET A N 1
ATOM 651 C CA . MET A 1 85 ? -1.681 -6.185 13.120 1.00 98.56 85 MET A CA 1
ATOM 652 C C . MET A 1 85 ? -2.891 -5.433 13.676 1.00 98.56 85 MET A C 1
ATOM 654 O O . MET A 1 85 ? -3.019 -5.302 14.891 1.00 98.56 85 MET A O 1
ATOM 658 N N . LEU A 1 86 ? -3.800 -4.986 12.806 1.00 98.38 86 LEU A N 1
ATOM 659 C CA . LEU A 1 86 ? -5.035 -4.328 13.218 1.00 98.38 86 LEU A CA 1
ATOM 660 C C . LEU A 1 86 ? -5.938 -5.271 14.019 1.00 98.38 86 LEU A C 1
ATOM 662 O O . LEU A 1 86 ? -6.410 -4.883 15.084 1.00 98.38 86 LEU A O 1
ATOM 666 N N . SER A 1 87 ? -6.150 -6.507 13.553 1.00 98.50 87 SER A N 1
ATOM 667 C CA . SER A 1 87 ? -6.932 -7.503 14.305 1.00 98.50 87 SER A CA 1
ATOM 668 C C . SER A 1 87 ? -6.319 -7.767 15.684 1.00 98.50 87 SER A C 1
ATOM 670 O O . SER A 1 87 ? -7.017 -7.797 16.698 1.00 98.50 87 SER A O 1
ATOM 672 N N . GLY A 1 88 ? -4.990 -7.898 15.750 1.00 98.38 88 GLY A N 1
ATOM 673 C CA . GLY A 1 88 ? -4.260 -8.023 17.011 1.00 98.38 88 GLY A CA 1
ATOM 674 C C . GLY A 1 88 ? -4.453 -6.811 17.925 1.00 98.38 88 GLY A C 1
ATOM 675 O O . GLY A 1 88 ? -4.714 -6.980 19.114 1.00 98.38 88 GLY A O 1
ATOM 676 N N . TRP A 1 89 ? -4.395 -5.598 17.370 1.00 98.19 89 TRP A N 1
ATOM 677 C CA . TRP A 1 89 ? -4.642 -4.359 18.106 1.00 98.19 89 TRP A CA 1
ATOM 678 C C . TRP A 1 89 ? -6.052 -4.304 18.679 1.00 98.19 89 TRP A C 1
ATOM 680 O O . TRP A 1 89 ? -6.204 -4.046 19.863 1.00 98.19 89 TRP A O 1
ATOM 690 N N . ASN A 1 90 ? -7.083 -4.589 17.884 1.00 98.06 90 ASN A N 1
ATOM 691 C CA . ASN A 1 90 ? -8.467 -4.555 18.358 1.00 98.06 90 ASN A CA 1
ATOM 692 C C . ASN A 1 90 ? -8.716 -5.539 19.511 1.00 98.06 90 ASN A C 1
ATOM 694 O O . ASN A 1 90 ? -9.500 -5.241 20.411 1.00 98.06 90 ASN A O 1
ATOM 698 N N . LYS A 1 91 ? -8.020 -6.683 19.509 1.00 97.81 91 LYS A N 1
ATOM 699 C CA . LYS A 1 91 ? -8.057 -7.670 20.600 1.00 97.81 91 LYS A CA 1
ATOM 700 C C . LYS A 1 91 ? -7.298 -7.201 21.842 1.00 97.81 91 LYS A C 1
ATOM 702 O O . LYS A 1 91 ? -7.768 -7.428 22.953 1.00 97.81 91 LYS A O 1
ATOM 707 N N . ALA A 1 92 ? -6.135 -6.578 21.663 1.00 98.06 92 ALA A N 1
ATOM 708 C CA . ALA A 1 92 ? -5.288 -6.112 22.761 1.00 98.06 92 ALA A CA 1
ATOM 709 C C . ALA A 1 92 ? -5.794 -4.806 23.403 1.00 98.06 92 ALA A C 1
ATOM 711 O O . ALA A 1 92 ? -5.659 -4.622 24.609 1.00 98.06 92 ALA A O 1
ATOM 712 N N . GLU A 1 93 ? -6.413 -3.929 22.613 1.00 96.75 93 GLU A N 1
ATOM 713 C CA . GLU A 1 93 ? -6.853 -2.580 22.985 1.00 96.75 93 GLU A CA 1
ATOM 714 C C . GLU A 1 93 ? -8.368 -2.397 22.740 1.00 96.75 93 GLU A C 1
ATOM 716 O O . GLU A 1 93 ? -8.785 -1.521 21.972 1.00 96.75 93 GLU A O 1
ATOM 721 N N . PRO A 1 94 ? -9.242 -3.184 23.402 1.00 94.88 94 PRO A N 1
ATOM 722 C CA . PRO A 1 94 ? -10.687 -3.181 23.138 1.00 94.88 94 PRO A CA 1
ATOM 723 C C . PRO A 1 94 ? -11.376 -1.848 23.472 1.00 94.88 94 PRO A C 1
ATOM 725 O O . PRO A 1 94 ? -12.484 -1.585 23.010 1.00 94.88 94 PRO A O 1
ATOM 728 N N . ALA A 1 95 ? -10.732 -0.979 24.258 1.00 95.00 95 ALA A N 1
ATOM 729 C CA . ALA A 1 95 ? -11.217 0.372 24.545 1.00 95.00 95 ALA A CA 1
ATOM 730 C C . ALA A 1 95 ? -10.957 1.366 23.395 1.00 95.00 95 ALA A C 1
ATOM 732 O O . ALA A 1 95 ? -11.565 2.439 23.346 1.00 95.00 95 ALA A O 1
ATOM 733 N N . GLN A 1 96 ? -10.049 1.039 22.471 1.00 93.19 96 GLN A N 1
ATOM 734 C CA . GLN A 1 96 ? -9.643 1.899 21.358 1.00 93.19 96 GLN A CA 1
ATOM 735 C C . GLN A 1 96 ? -9.587 1.132 20.025 1.00 93.19 96 GLN A C 1
ATOM 737 O O . GLN A 1 96 ? -8.561 1.174 19.335 1.00 93.19 96 GLN A O 1
ATOM 742 N N . PRO A 1 97 ? -10.683 0.467 19.616 1.00 96.31 97 PRO A N 1
ATOM 743 C CA . PRO A 1 97 ? -10.680 -0.327 18.402 1.00 96.31 97 PRO A CA 1
ATOM 744 C C . PRO A 1 97 ? -10.551 0.564 17.162 1.00 96.31 97 PRO A C 1
ATOM 746 O O . PRO A 1 97 ? -11.118 1.664 17.065 1.00 96.31 97 PRO A O 1
ATOM 749 N N . LEU A 1 98 ? -9.829 0.056 16.172 1.00 97.88 98 LEU A N 1
ATOM 750 C CA . LEU A 1 98 ? -9.789 0.593 14.826 1.00 97.88 98 LEU A CA 1
ATOM 751 C C . LEU A 1 98 ? -11.037 0.126 14.076 1.00 97.88 98 LEU A C 1
ATOM 753 O O . LEU A 1 98 ? -11.148 -1.015 13.627 1.00 97.88 98 LEU A O 1
ATOM 757 N N . ALA A 1 99 ? -11.991 1.045 13.944 1.00 96.75 99 ALA A N 1
ATOM 758 C CA . ALA A 1 99 ? -13.207 0.846 13.166 1.00 96.75 99 ALA A CA 1
ATOM 759 C C . ALA A 1 99 ? -12.922 0.590 11.673 1.00 96.75 99 ALA A C 1
ATOM 761 O O . ALA A 1 99 ? -11.889 1.008 11.143 1.00 96.75 99 ALA A O 1
ATOM 762 N N . GLN A 1 100 ? -13.916 0.018 10.990 1.00 96.75 100 GLN A N 1
ATOM 763 C CA . GLN A 1 100 ? -13.935 -0.327 9.561 1.00 96.75 100 GLN A CA 1
ATOM 764 C C . GLN A 1 100 ? -13.347 0.764 8.644 1.00 96.75 100 GLN A C 1
ATOM 766 O O . GLN A 1 100 ? -12.625 0.462 7.693 1.00 96.75 100 GLN A O 1
ATOM 771 N N . LYS A 1 101 ? -13.587 2.049 8.957 1.00 96.19 101 LYS A N 1
ATOM 772 C CA . LYS A 1 101 ? -13.024 3.174 8.195 1.00 96.19 101 LYS A CA 1
ATOM 773 C C . LYS A 1 101 ? -11.489 3.168 8.165 1.00 96.19 101 LYS A C 1
ATOM 775 O O . LYS A 1 101 ? -10.916 3.391 7.107 1.00 96.19 101 LYS A O 1
ATOM 780 N N . TYR A 1 102 ? -10.812 2.898 9.285 1.00 97.88 102 TYR A N 1
ATOM 781 C CA . TYR A 1 102 ? -9.344 2.925 9.337 1.00 97.88 102 TYR A CA 1
ATOM 782 C C . TYR A 1 102 ? -8.748 1.717 8.631 1.00 97.88 102 TYR A C 1
ATOM 784 O O . TYR A 1 102 ? -7.758 1.877 7.929 1.00 97.88 102 TYR A O 1
ATOM 792 N N . PHE A 1 103 ? -9.394 0.553 8.739 1.00 98.12 103 PHE A N 1
ATOM 793 C CA . PHE A 1 103 ? -9.019 -0.627 7.966 1.00 98.12 103 PHE A CA 1
ATOM 794 C C . PHE A 1 103 ? -9.026 -0.319 6.469 1.00 98.12 103 PHE A C 1
ATOM 796 O O . PHE A 1 103 ? -8.028 -0.525 5.789 1.00 98.12 103 PHE A O 1
ATOM 803 N N . GLN A 1 104 ? -10.114 0.265 5.962 1.00 97.44 104 GLN A N 1
ATOM 804 C CA . GLN A 1 104 ? -10.238 0.600 4.544 1.00 97.44 104 GLN A CA 1
ATOM 805 C C . GLN A 1 104 ? -9.195 1.639 4.085 1.00 97.44 104 GLN A C 1
ATOM 807 O O . GLN A 1 104 ? -8.637 1.502 2.997 1.00 97.44 104 GLN A O 1
ATOM 812 N N . LEU A 1 105 ? -8.893 2.647 4.914 1.00 98.50 105 LEU A N 1
ATOM 813 C CA . LEU A 1 105 ? -7.818 3.616 4.649 1.00 98.50 105 LEU A CA 1
ATOM 814 C C . LEU A 1 105 ? -6.435 2.950 4.630 1.00 98.50 105 LEU A C 1
ATOM 816 O O . LEU A 1 105 ? -5.619 3.252 3.763 1.00 98.50 105 LEU A O 1
ATOM 820 N N . GLY A 1 106 ? -6.183 2.042 5.574 1.00 98.62 106 GLY A N 1
ATOM 821 C CA . GLY A 1 106 ? -4.942 1.285 5.680 1.00 98.62 106 GLY A CA 1
ATOM 822 C C . GLY A 1 106 ? -4.712 0.368 4.484 1.00 98.62 106 GLY A C 1
ATOM 823 O O . GLY A 1 106 ? -3.634 0.401 3.903 1.00 98.62 106 GLY A O 1
ATOM 824 N N . MET A 1 107 ? -5.734 -0.387 4.066 1.00 98.69 107 MET A N 1
ATOM 825 C CA . MET A 1 107 ? -5.652 -1.262 2.888 1.00 98.69 107 MET A CA 1
ATOM 826 C C . MET A 1 107 ? -5.422 -0.463 1.605 1.00 98.69 107 MET A C 1
ATOM 828 O O . MET A 1 107 ? -4.587 -0.840 0.793 1.00 98.69 107 MET A O 1
ATOM 832 N N . ALA A 1 108 ? -6.100 0.678 1.433 1.00 98.75 108 ALA A N 1
ATOM 833 C CA . ALA A 1 108 ? -5.839 1.558 0.296 1.00 98.75 108 ALA A CA 1
ATOM 834 C C . ALA A 1 108 ? -4.402 2.085 0.295 1.00 98.75 108 ALA A C 1
ATOM 836 O O . ALA A 1 108 ? -3.750 2.067 -0.744 1.00 98.75 108 ALA A O 1
ATOM 837 N N . ALA A 1 109 ? -3.886 2.514 1.446 1.00 98.88 109 ALA A N 1
ATOM 838 C CA . ALA A 1 109 ? -2.510 2.982 1.532 1.00 98.88 109 ALA A CA 1
ATOM 839 C C . ALA A 1 109 ? -1.498 1.868 1.234 1.00 98.88 109 ALA A C 1
ATOM 841 O O . ALA A 1 109 ? -0.607 2.074 0.418 1.00 98.88 109 ALA A O 1
ATOM 842 N N . ALA A 1 110 ? -1.673 0.687 1.831 1.00 98.81 110 ALA A N 1
ATOM 843 C CA . ALA A 1 110 ? -0.813 -0.471 1.608 1.00 98.81 110 ALA A CA 1
ATOM 844 C C . ALA A 1 110 ? -0.819 -0.932 0.140 1.00 98.81 110 ALA A C 1
ATOM 846 O O . ALA A 1 110 ? 0.235 -1.211 -0.417 1.00 98.81 110 ALA A O 1
ATOM 847 N N . LEU A 1 111 ? -1.969 -0.930 -0.537 1.00 98.75 111 LEU A N 1
ATOM 848 C CA . LEU A 1 111 ? -2.048 -1.293 -1.956 1.00 98.75 111 LEU A CA 1
ATOM 849 C C . LEU A 1 111 ? -1.300 -0.326 -2.883 1.00 98.75 111 LEU A C 1
ATOM 851 O O . LEU A 1 111 ? -0.760 -0.738 -3.910 1.00 98.75 111 LEU A O 1
ATOM 855 N N . PHE A 1 112 ? -1.295 0.963 -2.541 1.00 98.81 112 PHE A N 1
ATOM 856 C CA . PHE A 1 112 ? -0.696 1.998 -3.376 1.00 98.81 112 PHE A CA 1
ATOM 857 C C . PHE A 1 112 ? 0.731 2.381 -2.981 1.00 98.81 112 PHE A C 1
ATOM 859 O O . PHE A 1 112 ? 1.353 3.082 -3.772 1.00 98.81 112 PHE A O 1
ATOM 866 N N . HIS A 1 113 ? 1.255 1.978 -1.815 1.00 98.69 113 HIS A N 1
ATOM 867 C CA . HIS A 1 113 ? 2.498 2.547 -1.264 1.00 98.69 113 HIS A CA 1
ATOM 868 C C . HIS A 1 113 ? 3.698 2.477 -2.227 1.00 98.69 113 HIS A C 1
ATOM 870 O O . HIS A 1 113 ? 4.432 3.460 -2.336 1.00 98.69 113 HIS A O 1
ATOM 876 N N . ASP A 1 114 ? 3.788 1.413 -3.029 1.00 98.38 114 ASP A N 1
ATOM 877 C CA . ASP A 1 114 ? 4.827 1.200 -4.045 1.00 98.38 114 ASP A CA 1
ATOM 878 C C . ASP A 1 114 ? 4.369 1.366 -5.498 1.00 98.38 114 ASP A C 1
ATOM 880 O O . ASP A 1 114 ? 5.161 1.212 -6.432 1.00 98.38 114 ASP A O 1
ATOM 884 N N . ALA A 1 115 ? 3.118 1.771 -5.731 1.00 98.50 115 ALA A N 1
ATOM 885 C CA . ALA A 1 115 ? 2.605 1.977 -7.086 1.00 98.50 115 ALA A CA 1
ATOM 886 C C . ALA A 1 115 ? 3.431 3.009 -7.880 1.00 98.50 115 ALA A C 1
ATOM 888 O O . ALA A 1 115 ? 3.444 2.996 -9.108 1.00 98.50 115 ALA A O 1
ATOM 889 N N . GLY A 1 116 ? 4.165 3.885 -7.195 1.00 98.12 116 GLY A N 1
ATOM 890 C CA . GLY A 1 116 ? 5.071 4.861 -7.780 1.00 98.12 116 GLY A CA 1
ATOM 891 C C . GLY A 1 116 ? 6.273 4.287 -8.534 1.00 98.12 116 GLY A C 1
ATOM 892 O O . GLY A 1 116 ? 6.898 5.039 -9.286 1.00 98.12 116 GLY A O 1
ATOM 893 N N . TYR A 1 117 ? 6.582 2.994 -8.393 1.00 97.75 117 TYR A N 1
ATOM 894 C CA . TYR A 1 117 ? 7.541 2.298 -9.261 1.00 97.75 117 TYR A CA 1
ATOM 895 C C . TYR A 1 117 ? 6.996 2.044 -10.669 1.00 97.75 117 TYR A C 1
ATOM 897 O O . TYR A 1 117 ? 7.769 1.912 -11.622 1.00 97.75 117 TYR A O 1
ATOM 905 N N . ILE A 1 118 ? 5.670 1.998 -10.822 1.00 98.19 118 ILE A N 1
ATOM 906 C CA . ILE A 1 118 ? 5.022 1.744 -12.103 1.00 98.19 118 ILE A CA 1
ATOM 907 C C . ILE A 1 118 ? 5.288 2.929 -13.031 1.00 98.19 118 ILE A C 1
ATOM 909 O O . ILE A 1 118 ? 5.154 4.100 -12.660 1.00 98.19 118 ILE A O 1
ATOM 913 N N . LYS A 1 119 ? 5.711 2.612 -14.253 1.00 97.00 119 LYS A N 1
ATOM 914 C CA . LYS A 1 119 ? 6.078 3.608 -15.254 1.00 97.00 119 LYS A CA 1
ATOM 915 C C . LYS A 1 119 ? 4.840 4.212 -15.910 1.00 97.00 119 LYS A C 1
ATOM 917 O O . LYS A 1 119 ? 3.838 3.527 -16.115 1.00 97.00 119 LYS A O 1
ATOM 922 N N . ASP A 1 120 ? 4.954 5.478 -16.292 1.00 96.12 120 ASP A N 1
ATOM 923 C CA . ASP A 1 120 ? 3.915 6.174 -17.050 1.00 96.12 120 ASP A CA 1
ATOM 924 C C . ASP A 1 120 ? 3.777 5.538 -18.444 1.00 96.12 120 ASP A C 1
ATOM 926 O O . ASP A 1 120 ? 4.744 5.003 -19.000 1.00 96.12 120 ASP A O 1
ATOM 930 N N . LYS A 1 121 ? 2.580 5.595 -19.036 1.00 96.31 121 LYS A N 1
ATOM 931 C CA . LYS A 1 121 ? 2.329 5.008 -20.357 1.00 96.31 121 LYS A CA 1
ATOM 932 C C . LYS A 1 121 ? 3.302 5.558 -21.401 1.00 96.31 121 LYS A C 1
ATOM 934 O O . LYS A 1 121 ? 3.482 6.767 -21.526 1.00 96.31 121 LYS A O 1
ATOM 939 N N . GLY A 1 122 ? 3.903 4.665 -22.183 1.00 93.94 122 GLY A N 1
ATOM 940 C CA . GLY A 1 122 ? 4.886 5.005 -23.207 1.00 93.94 122 GLY A CA 1
ATOM 941 C C . GLY A 1 122 ? 6.325 5.121 -22.696 1.00 93.94 122 GLY A C 1
ATOM 942 O O . GLY A 1 122 ? 7.237 5.208 -23.517 1.00 93.94 122 GLY A O 1
ATOM 943 N N . ASP A 1 123 ? 6.575 5.053 -21.386 1.00 93.12 123 ASP A N 1
ATOM 944 C CA . ASP A 1 123 ? 7.931 5.066 -20.839 1.00 93.12 123 ASP A CA 1
ATOM 945 C C . ASP A 1 123 ? 8.625 3.701 -21.005 1.00 93.12 123 ASP A C 1
ATOM 947 O O . ASP A 1 123 ? 8.487 2.765 -20.211 1.00 93.12 123 ASP A O 1
ATOM 951 N N . GLN A 1 124 ? 9.423 3.599 -22.067 1.00 89.94 124 GLN A N 1
ATOM 952 C CA . GLN A 1 124 ? 10.169 2.387 -22.416 1.00 89.94 124 GLN A CA 1
ATOM 953 C C . GLN A 1 124 ? 11.512 2.254 -21.679 1.00 89.94 124 GLN A C 1
ATOM 955 O O . GLN A 1 124 ? 12.208 1.256 -21.851 1.00 89.94 124 GLN A O 1
ATOM 960 N N . ALA A 1 125 ? 11.914 3.239 -20.870 1.00 89.19 125 ALA A N 1
ATOM 961 C CA . ALA A 1 125 ? 13.227 3.226 -20.237 1.00 89.19 125 ALA A CA 1
ATOM 962 C C . ALA A 1 125 ? 13.196 2.480 -18.898 1.00 89.19 125 ALA A C 1
ATOM 964 O O . ALA A 1 125 ? 12.500 2.900 -17.973 1.00 89.19 125 ALA A O 1
ATOM 965 N N . GLY A 1 126 ? 14.012 1.432 -18.777 1.00 90.88 126 GLY A N 1
ATOM 966 C CA . GLY A 1 126 ? 14.180 0.682 -17.531 1.00 90.88 126 GLY A CA 1
ATOM 967 C C . GLY A 1 126 ? 12.929 -0.085 -17.092 1.00 90.88 126 GLY A C 1
ATOM 968 O O . GLY A 1 126 ? 11.913 -0.114 -17.798 1.00 90.88 126 GLY A O 1
ATOM 969 N N . ALA A 1 127 ? 13.017 -0.720 -15.925 1.00 93.62 127 ALA A N 1
ATOM 970 C CA . ALA A 1 127 ? 11.933 -1.498 -15.331 1.00 93.62 127 ALA A CA 1
ATOM 971 C C . ALA A 1 127 ? 11.056 -0.652 -14.392 1.00 93.62 127 ALA A C 1
ATOM 973 O O . ALA A 1 127 ? 9.908 -1.003 -14.143 1.00 93.62 127 ALA A O 1
ATOM 974 N N . GLY A 1 128 ? 11.563 0.496 -13.932 1.00 95.31 128 GLY A N 1
ATOM 975 C CA . GLY A 1 128 ? 10.875 1.371 -12.978 1.00 95.31 128 GLY A CA 1
ATOM 976 C C . GLY A 1 128 ? 11.702 1.648 -11.727 1.00 95.31 128 GLY A C 1
ATOM 977 O O . GLY A 1 128 ? 11.444 2.637 -11.044 1.00 95.31 128 GLY A O 1
ATOM 978 N N . GLY A 1 129 ? 12.771 0.876 -11.483 1.00 94.44 129 GLY A N 1
ATOM 979 C CA . GLY A 1 129 ? 13.691 1.084 -10.359 1.00 94.44 129 GLY A CA 1
ATOM 980 C C . GLY A 1 129 ? 14.323 2.480 -10.355 1.00 94.44 129 GLY A C 1
ATOM 981 O O . GLY A 1 129 ? 14.624 3.041 -9.310 1.00 94.44 129 GLY A O 1
ATOM 982 N N . LYS A 1 130 ? 14.406 3.150 -11.512 1.00 93.25 130 LYS A N 1
ATOM 983 C CA . LYS A 1 130 ? 14.781 4.570 -11.603 1.00 93.25 130 LYS A CA 1
ATOM 984 C C . LYS A 1 130 ? 13.942 5.522 -10.734 1.00 93.25 130 LYS A C 1
ATOM 986 O O . LYS A 1 130 ? 14.399 6.633 -10.455 1.00 93.25 130 LYS A O 1
ATOM 991 N N . PHE A 1 131 ? 12.735 5.121 -10.329 1.00 94.75 131 PHE A N 1
ATOM 992 C CA . PHE A 1 131 ? 11.836 5.904 -9.488 1.00 94.75 131 PHE A CA 1
ATOM 993 C C . PHE A 1 131 ? 12.039 5.695 -7.986 1.00 94.75 131 PHE A C 1
ATOM 995 O O . PHE A 1 131 ? 11.388 6.404 -7.228 1.00 94.75 131 PHE A O 1
ATOM 1002 N N . THR A 1 132 ? 12.966 4.842 -7.529 1.00 93.25 132 THR A N 1
ATOM 1003 C CA . THR A 1 132 ? 13.200 4.576 -6.093 1.00 93.25 132 THR A CA 1
ATOM 1004 C C . THR A 1 132 ? 13.250 5.842 -5.230 1.00 93.25 132 THR A C 1
ATOM 1006 O O . THR A 1 132 ? 12.659 5.880 -4.161 1.00 93.25 132 THR A O 1
ATOM 1009 N N . LEU A 1 133 ? 13.901 6.922 -5.673 1.00 91.88 133 LEU A N 1
ATOM 1010 C CA . LEU A 1 133 ? 14.029 8.147 -4.860 1.00 91.88 133 LEU A CA 1
ATOM 1011 C C . LEU A 1 133 ? 12.761 9.017 -4.810 1.00 91.88 133 LEU A C 1
ATOM 1013 O O . LEU A 1 133 ? 12.740 10.031 -4.118 1.00 91.88 133 LEU A O 1
ATOM 1017 N N . VAL A 1 134 ? 11.741 8.691 -5.601 1.00 93.25 134 VAL A N 1
ATOM 1018 C CA . VAL A 1 134 ? 10.500 9.471 -5.732 1.00 93.25 134 VAL A CA 1
ATOM 1019 C C . VAL A 1 134 ? 9.240 8.602 -5.707 1.00 93.25 134 VAL A C 1
ATOM 1021 O O . VAL A 1 134 ? 8.148 9.143 -5.893 1.00 93.25 134 VAL A O 1
ATOM 1024 N N . HIS A 1 135 ? 9.369 7.285 -5.499 1.00 96.19 135 HIS A N 1
ATOM 1025 C CA . HIS A 1 135 ? 8.265 6.333 -5.614 1.00 96.19 135 HIS A CA 1
ATOM 1026 C C . HIS A 1 135 ? 7.146 6.689 -4.636 1.00 96.19 135 HIS A C 1
ATOM 1028 O O . HIS A 1 135 ? 6.025 6.851 -5.087 1.00 96.19 135 HIS A O 1
ATOM 1034 N N . VAL A 1 136 ? 7.443 6.994 -3.366 1.00 97.69 136 VAL A N 1
ATOM 1035 C CA . VAL A 1 136 ? 6.420 7.396 -2.381 1.00 97.69 136 VAL A CA 1
ATOM 1036 C C . VAL A 1 136 ? 5.603 8.599 -2.861 1.00 97.69 136 VAL A C 1
ATOM 1038 O O . VAL A 1 136 ? 4.374 8.574 -2.829 1.00 97.69 136 VAL A O 1
ATOM 1041 N N . ARG A 1 137 ? 6.248 9.645 -3.399 1.00 96.5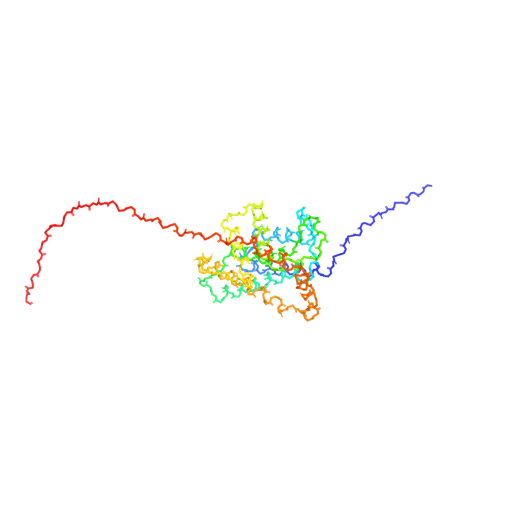0 137 ARG A N 1
ATOM 1042 C CA . ARG A 1 137 ? 5.528 10.806 -3.953 1.00 96.50 137 ARG A CA 1
ATOM 1043 C C . ARG A 1 137 ? 4.644 10.408 -5.138 1.00 96.50 137 ARG A C 1
ATOM 1045 O O . ARG A 1 137 ? 3.491 10.828 -5.193 1.00 96.50 137 ARG A O 1
ATOM 1052 N N . ARG A 1 138 ? 5.171 9.604 -6.067 1.00 98.06 138 ARG A N 1
ATOM 1053 C CA . ARG A 1 138 ? 4.411 9.094 -7.223 1.00 98.06 138 ARG A CA 1
ATOM 1054 C C . ARG A 1 138 ? 3.217 8.245 -6.759 1.00 98.06 138 ARG A C 1
ATOM 1056 O O . ARG A 1 138 ? 2.102 8.475 -7.209 1.00 98.06 138 ARG A O 1
ATOM 1063 N N . SER A 1 139 ? 3.410 7.360 -5.786 1.00 98.75 139 SER A N 1
ATOM 1064 C CA . SER A 1 139 ? 2.369 6.548 -5.145 1.00 98.75 139 SER A CA 1
ATOM 1065 C C . SER A 1 139 ? 1.249 7.404 -4.553 1.00 98.75 139 SER A C 1
ATOM 1067 O O . SER A 1 139 ? 0.068 7.132 -4.762 1.00 98.75 139 SER A O 1
ATOM 1069 N N . MET A 1 140 ? 1.600 8.493 -3.863 1.00 98.75 140 MET A N 1
ATOM 1070 C CA . MET A 1 140 ? 0.632 9.452 -3.321 1.00 98.75 140 MET A CA 1
ATOM 1071 C C . MET A 1 140 ? -0.180 10.161 -4.416 1.00 98.75 140 MET A C 1
ATOM 1073 O O . MET A 1 140 ? -1.358 10.460 -4.211 1.00 98.75 140 MET A O 1
ATOM 1077 N N . GLU A 1 141 ? 0.438 10.485 -5.553 1.00 98.56 141 GLU A N 1
ATOM 1078 C CA . GLU A 1 141 ? -0.230 11.105 -6.705 1.00 98.56 141 GLU A CA 1
ATOM 1079 C C . GLU A 1 141 ? -1.211 10.122 -7.359 1.00 98.56 141 GLU A C 1
ATOM 1081 O O . GLU A 1 141 ? -2.387 10.460 -7.511 1.00 98.56 141 GLU A O 1
ATOM 1086 N N . ILE A 1 142 ? -0.767 8.886 -7.613 1.00 98.69 142 ILE A N 1
ATOM 1087 C CA . ILE A 1 142 ? -1.579 7.793 -8.170 1.00 98.69 142 ILE A CA 1
ATOM 1088 C C . ILE A 1 142 ? -2.785 7.496 -7.269 1.00 98.69 142 ILE A C 1
ATOM 1090 O O . ILE A 1 142 ? -3.927 7.488 -7.734 1.00 98.69 142 ILE A O 1
ATOM 1094 N N . ALA A 1 143 ? -2.557 7.311 -5.963 1.00 98.75 143 ALA A N 1
ATOM 1095 C CA . ALA A 1 143 ? -3.625 7.047 -5.002 1.00 98.75 143 ALA A CA 1
ATOM 1096 C C . ALA A 1 143 ? -4.635 8.202 -4.952 1.00 98.75 143 ALA A C 1
ATOM 1098 O O . ALA A 1 143 ? -5.846 7.975 -4.949 1.00 98.75 143 ALA A O 1
ATOM 1099 N N . ARG A 1 144 ? -4.160 9.455 -4.938 1.00 98.69 144 ARG A N 1
ATOM 1100 C CA . ARG A 1 144 ? -5.037 10.633 -4.898 1.00 98.69 144 ARG A CA 1
ATOM 1101 C C . ARG A 1 144 ? -5.919 10.729 -6.139 1.00 98.69 144 ARG A C 1
ATOM 1103 O O . ARG A 1 144 ? -7.110 11.007 -6.002 1.00 98.69 144 ARG A O 1
ATOM 1110 N N . GLU A 1 145 ? -5.345 10.523 -7.321 1.00 98.00 145 GLU A N 1
ATOM 1111 C CA . GLU A 1 145 ? -6.085 10.553 -8.582 1.00 98.00 145 GLU A CA 1
ATOM 1112 C C . GLU A 1 145 ? -7.172 9.475 -8.596 1.00 98.00 145 GLU A C 1
ATOM 1114 O O . GLU A 1 145 ? -8.353 9.783 -8.767 1.00 98.00 145 GLU A O 1
ATOM 1119 N N . TYR A 1 146 ? -6.789 8.227 -8.333 1.00 98.38 146 TYR A N 1
ATOM 1120 C CA . TYR A 1 146 ? -7.700 7.092 -8.357 1.00 98.38 146 TYR A CA 1
ATOM 1121 C C . TYR A 1 146 ? -8.837 7.212 -7.338 1.00 98.38 146 TYR A C 1
ATOM 1123 O O . TYR A 1 146 ? -10.012 7.080 -7.688 1.00 98.38 146 TYR A O 1
ATOM 1131 N N . LEU A 1 147 ? -8.517 7.504 -6.073 1.00 98.06 147 LEU A N 1
ATOM 1132 C CA . LEU A 1 147 ? -9.535 7.607 -5.025 1.00 98.06 147 LEU A CA 1
ATOM 1133 C C . LEU A 1 147 ? -10.476 8.795 -5.280 1.00 98.06 147 LEU A C 1
ATOM 1135 O O . LEU A 1 147 ? -11.668 8.711 -4.977 1.00 98.06 147 LEU A O 1
ATOM 1139 N N . GLY A 1 148 ? -9.967 9.871 -5.890 1.00 97.75 148 GLY A N 1
ATOM 1140 C CA . GLY A 1 148 ? -10.777 10.985 -6.376 1.00 97.75 148 GLY A CA 1
ATOM 1141 C C . GLY A 1 148 ? -11.749 10.568 -7.485 1.00 97.75 148 GLY A C 1
ATOM 1142 O O . GLY A 1 148 ? -12.933 10.894 -7.408 1.00 97.75 148 GLY A O 1
ATOM 1143 N N . GLN A 1 149 ? -11.289 9.795 -8.475 1.00 96.69 149 GLN A N 1
ATOM 1144 C CA . GLN A 1 149 ? -12.141 9.248 -9.543 1.00 96.69 149 GLN A CA 1
ATOM 1145 C C . GLN A 1 149 ? -13.215 8.293 -8.999 1.00 96.69 149 GLN A C 1
ATOM 1147 O O . GLN A 1 149 ? -14.356 8.320 -9.458 1.00 96.69 149 GLN A O 1
ATOM 1152 N N . LYS A 1 150 ? -12.884 7.502 -7.970 1.00 96.44 150 LYS A N 1
ATOM 1153 C CA . LYS A 1 150 ? -13.833 6.644 -7.237 1.00 96.44 150 LYS A CA 1
ATOM 1154 C C . LYS A 1 150 ? -14.685 7.406 -6.210 1.00 96.44 150 LYS A C 1
ATOM 1156 O O . LYS A 1 150 ? -15.409 6.776 -5.443 1.00 96.44 150 LYS A O 1
ATOM 1161 N N . GLN A 1 151 ? -14.610 8.740 -6.190 1.00 96.19 151 GLN A N 1
ATOM 1162 C CA . GLN A 1 151 ? -15.428 9.632 -5.361 1.00 96.19 151 GLN A CA 1
ATOM 1163 C C . GLN A 1 151 ? -15.321 9.357 -3.852 1.00 96.19 151 GLN A C 1
ATOM 1165 O O . GLN A 1 151 ? -16.285 9.527 -3.102 1.00 96.19 151 GLN A O 1
ATOM 1170 N N . TRP A 1 152 ? -14.140 8.947 -3.380 1.00 97.12 152 TRP A N 1
ATOM 1171 C CA . TRP A 1 152 ? -13.896 8.867 -1.943 1.00 97.12 152 TRP A CA 1
ATOM 1172 C C . TRP A 1 152 ? -13.972 10.268 -1.315 1.00 97.12 152 TRP A C 1
ATOM 1174 O O . TRP A 1 152 ? -13.575 11.255 -1.947 1.00 97.12 152 TRP A O 1
ATOM 1184 N N . PRO A 1 153 ? -14.443 10.388 -0.058 1.00 97.38 153 PRO A N 1
ATOM 1185 C CA . PRO A 1 153 ? -14.425 11.654 0.659 1.00 97.38 153 PRO A CA 1
ATOM 1186 C C . PRO A 1 153 ? -13.023 12.266 0.659 1.00 97.38 153 PRO A C 1
ATOM 1188 O O . PRO A 1 153 ? -12.042 11.596 0.972 1.00 97.38 153 PRO A O 1
ATOM 1191 N N . LYS A 1 154 ? -12.918 13.564 0.359 1.00 97.88 154 LYS A N 1
ATOM 1192 C CA . LYS A 1 154 ? -11.623 14.258 0.244 1.00 97.88 154 LYS A CA 1
ATOM 1193 C C . LYS A 1 154 ? -10.725 14.076 1.475 1.00 97.88 154 LYS A C 1
ATOM 1195 O O . LYS A 1 154 ? -9.511 13.974 1.344 1.00 97.88 154 LYS A O 1
ATOM 1200 N N . GLU A 1 155 ? -11.310 14.042 2.668 1.00 97.31 155 GLU A N 1
ATOM 1201 C CA . GLU A 1 155 ? -10.569 13.831 3.917 1.00 97.31 155 GLU A CA 1
ATOM 1202 C C . GLU A 1 155 ? -9.965 12.426 4.018 1.00 97.31 155 GLU A C 1
ATOM 1204 O O . GLU A 1 155 ? -8.854 12.278 4.524 1.00 97.31 155 GLU A O 1
ATOM 1209 N N . GLU A 1 156 ? -10.659 11.417 3.490 1.00 97.75 156 GLU A N 1
ATOM 1210 C CA . GLU A 1 156 ? -10.189 10.034 3.418 1.00 97.75 156 GLU A CA 1
ATOM 1211 C C . GLU A 1 156 ? -9.101 9.868 2.357 1.00 97.75 156 GLU A C 1
ATOM 1213 O O . GLU A 1 156 ? -8.088 9.230 2.629 1.00 97.75 156 GLU A O 1
ATOM 1218 N N . VAL A 1 157 ? -9.244 10.519 1.197 1.00 98.56 157 VAL A N 1
ATOM 1219 C CA . VAL A 1 157 ? -8.183 10.568 0.174 1.00 98.56 157 VAL A CA 1
ATOM 1220 C C . VAL A 1 157 ? -6.891 11.128 0.771 1.00 98.56 157 VAL A C 1
ATOM 1222 O O . VAL A 1 157 ? -5.831 10.513 0.668 1.00 98.56 157 VAL A O 1
ATOM 1225 N N . GLU A 1 158 ? -6.969 12.269 1.461 1.00 98.19 158 GLU A N 1
ATOM 1226 C CA . GLU A 1 158 ? -5.792 12.853 2.109 1.00 98.19 158 GLU A CA 1
ATOM 1227 C C . GLU A 1 158 ? -5.289 12.005 3.286 1.00 98.19 158 GLU A C 1
ATOM 1229 O O . GLU A 1 158 ? -4.095 12.015 3.574 1.00 98.19 158 GLU A O 1
ATOM 1234 N N . ALA A 1 159 ? -6.151 11.243 3.963 1.00 98.50 159 ALA A N 1
ATOM 1235 C CA . ALA A 1 159 ? -5.718 10.294 4.982 1.00 98.50 159 ALA A CA 1
ATOM 1236 C C . ALA A 1 159 ? -4.883 9.152 4.384 1.00 98.50 159 ALA A C 1
ATOM 1238 O O . ALA A 1 159 ? -3.803 8.891 4.908 1.00 98.50 159 ALA A O 1
ATOM 1239 N N . VAL A 1 160 ? -5.319 8.546 3.272 1.00 98.75 160 VAL A N 1
ATOM 1240 C CA . VAL A 1 160 ? -4.545 7.520 2.548 1.00 98.75 160 VAL A CA 1
ATOM 1241 C C . VAL A 1 160 ? -3.191 8.071 2.114 1.00 98.75 160 VAL A C 1
ATOM 1243 O O . VAL A 1 160 ? -2.158 7.466 2.384 1.00 98.75 160 VAL A O 1
ATOM 1246 N N . VAL A 1 161 ? -3.178 9.263 1.516 1.00 98.50 161 VAL A N 1
ATOM 1247 C CA . VAL A 1 161 ? -1.936 9.897 1.062 1.00 98.50 161 VAL A CA 1
ATOM 1248 C C . VAL A 1 161 ? -0.969 10.159 2.221 1.00 98.50 161 VAL A C 1
ATOM 1250 O O . VAL A 1 161 ? 0.234 9.951 2.075 1.00 98.50 161 VAL A O 1
ATOM 1253 N N . ARG A 1 162 ? -1.470 10.588 3.385 1.00 98.06 162 ARG A N 1
ATOM 1254 C CA . ARG A 1 162 ? -0.627 10.758 4.578 1.00 98.06 162 ARG A CA 1
ATOM 1255 C C . ARG A 1 162 ? -0.062 9.433 5.078 1.00 98.06 162 ARG A C 1
ATOM 1257 O O . ARG A 1 162 ? 1.100 9.409 5.465 1.00 98.06 162 ARG A O 1
ATOM 1264 N N . ILE A 1 163 ? -0.849 8.355 5.065 1.00 98.75 163 ILE A N 1
ATOM 1265 C CA . ILE A 1 163 ? -0.353 7.025 5.444 1.00 98.75 163 ILE A CA 1
ATOM 1266 C C . ILE A 1 163 ? 0.780 6.592 4.502 1.00 98.75 163 ILE A C 1
ATOM 1268 O O . ILE A 1 163 ? 1.837 6.213 4.988 1.00 98.75 163 ILE A O 1
ATOM 1272 N N . ILE A 1 164 ? 0.604 6.728 3.182 1.00 98.69 164 ILE A N 1
ATOM 1273 C CA . ILE A 1 164 ? 1.659 6.416 2.200 1.00 98.69 164 ILE A CA 1
ATOM 1274 C C . ILE A 1 164 ? 2.909 7.267 2.459 1.00 98.69 164 ILE A C 1
ATOM 1276 O O . ILE A 1 164 ? 4.019 6.763 2.425 1.00 98.69 164 ILE A O 1
ATOM 1280 N N . SER A 1 165 ? 2.756 8.554 2.783 1.00 97.50 165 SER A N 1
ATOM 1281 C CA . SER A 1 165 ? 3.908 9.459 2.934 1.00 97.50 165 SER A CA 1
ATOM 1282 C C . SER A 1 165 ? 4.923 9.062 4.015 1.00 97.50 165 SER A C 1
ATOM 1284 O O . SER A 1 165 ? 6.031 9.589 4.014 1.00 97.50 165 SER A O 1
ATOM 1286 N N . ILE A 1 166 ? 4.560 8.165 4.937 1.00 96.81 166 ILE A N 1
ATOM 1287 C CA . ILE A 1 166 ? 5.456 7.702 6.004 1.00 96.81 166 ILE A CA 1
ATOM 1288 C C . ILE A 1 166 ? 6.107 6.345 5.720 1.00 96.81 166 ILE A C 1
ATOM 1290 O O . ILE A 1 166 ? 6.795 5.825 6.594 1.00 96.81 166 ILE A O 1
ATOM 1294 N N . THR A 1 167 ? 5.918 5.795 4.517 1.00 96.69 167 THR A N 1
ATOM 1295 C CA . THR A 1 167 ? 6.720 4.676 3.992 1.00 96.69 167 THR A CA 1
ATOM 1296 C C . THR A 1 167 ? 8.006 5.171 3.314 1.00 96.69 167 THR A C 1
ATOM 1298 O O . THR A 1 167 ? 8.832 4.379 2.878 1.00 96.69 167 THR A O 1
ATOM 1301 N N . ASP A 1 168 ? 8.243 6.491 3.269 1.00 93.94 168 ASP A N 1
ATOM 1302 C CA . ASP A 1 168 ? 9.554 7.043 2.913 1.00 93.94 168 ASP A CA 1
ATOM 1303 C C . ASP A 1 168 ? 10.508 6.961 4.113 1.00 93.94 168 ASP A C 1
ATOM 1305 O O . ASP A 1 168 ? 10.612 7.881 4.930 1.00 93.94 168 ASP A O 1
ATOM 1309 N N . TYR A 1 169 ? 11.230 5.846 4.218 1.00 90.00 169 TYR A N 1
ATOM 1310 C CA . TYR A 1 169 ? 12.199 5.626 5.295 1.00 90.00 169 TYR A CA 1
ATOM 1311 C C . TYR A 1 169 ? 13.462 6.490 5.177 1.00 90.00 169 TYR A C 1
ATOM 1313 O O . TYR A 1 169 ? 14.183 6.654 6.163 1.00 90.00 169 TYR A O 1
ATOM 1321 N N . ALA A 1 170 ? 13.743 7.059 4.000 1.00 86.44 170 ALA A N 1
ATOM 1322 C CA . ALA A 1 170 ? 14.882 7.952 3.799 1.00 86.44 170 ALA A CA 1
ATOM 1323 C C . ALA A 1 170 ? 14.565 9.393 4.232 1.00 86.44 170 ALA A C 1
ATOM 1325 O O . ALA A 1 170 ? 15.473 10.143 4.603 1.00 86.44 170 ALA A O 1
ATOM 1326 N N . SER A 1 171 ? 13.290 9.788 4.195 1.00 84.19 171 SER A N 1
ATOM 1327 C CA . SER A 1 171 ? 12.831 11.134 4.538 1.00 84.19 171 SER A CA 1
ATOM 1328 C C . SER A 1 171 ? 11.526 11.122 5.338 1.00 84.19 171 SER A C 1
ATOM 1330 O O . SER A 1 171 ? 10.513 11.691 4.932 1.00 84.19 171 SER A O 1
ATOM 1332 N N . LEU A 1 172 ? 11.560 10.506 6.523 1.00 84.50 172 LEU A N 1
ATOM 1333 C CA . LEU A 1 172 ? 10.393 10.450 7.404 1.00 84.50 172 LEU A CA 1
ATOM 1334 C C . LEU A 1 172 ? 9.916 11.865 7.802 1.00 84.50 172 LEU A C 1
ATOM 1336 O O . LEU A 1 172 ? 10.696 12.641 8.369 1.00 84.50 172 LEU A O 1
ATOM 1340 N N . PRO A 1 173 ? 8.641 12.221 7.549 1.00 85.31 173 PRO A N 1
ATOM 1341 C CA . PRO A 1 173 ? 8.102 13.519 7.932 1.00 85.31 173 PRO A CA 1
ATOM 1342 C C . PRO A 1 173 ? 7.822 13.597 9.440 1.00 85.31 173 PRO A C 1
ATOM 1344 O O . PRO A 1 173 ? 7.678 12.586 10.130 1.00 85.31 173 PRO A O 1
ATOM 1347 N N . ASP A 1 174 ? 7.658 14.819 9.954 1.00 87.50 174 ASP A N 1
ATOM 1348 C CA . ASP A 1 174 ? 7.144 15.020 11.311 1.00 87.50 174 ASP A CA 1
ATOM 1349 C C . ASP A 1 174 ? 5.697 14.505 11.410 1.00 87.50 174 ASP A C 1
ATOM 1351 O O . ASP A 1 174 ? 4.775 15.026 10.773 1.00 87.50 174 ASP A O 1
ATOM 1355 N N . LEU A 1 175 ? 5.504 13.466 12.225 1.00 89.50 175 LEU A N 1
ATOM 1356 C CA . LEU A 1 175 ? 4.223 12.786 12.390 1.00 89.50 175 LEU A CA 1
ATOM 1357 C C . LEU A 1 175 ? 3.208 13.614 13.185 1.00 89.50 175 LEU A C 1
ATOM 1359 O O . LEU A 1 175 ? 2.004 13.440 12.990 1.00 89.50 175 LEU A O 1
ATOM 1363 N N . ALA A 1 176 ? 3.661 14.486 14.091 1.00 87.50 176 ALA A N 1
ATOM 1364 C CA . ALA A 1 176 ? 2.782 15.217 15.003 1.00 87.50 176 ALA A CA 1
ATOM 1365 C C . ALA A 1 176 ? 1.768 1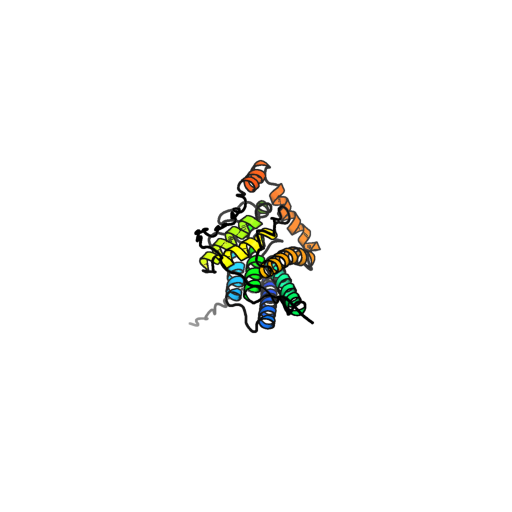6.134 14.282 1.00 87.50 176 ALA A C 1
ATOM 1367 O O . ALA A 1 176 ? 0.573 16.026 14.570 1.00 87.50 176 ALA A O 1
ATOM 1368 N N . PRO A 1 177 ? 2.165 16.994 13.320 1.00 90.31 177 PRO A N 1
ATOM 1369 C CA . PRO A 1 177 ? 1.215 17.797 12.550 1.00 90.31 177 PRO A CA 1
ATOM 1370 C C . PRO A 1 177 ? 0.459 16.985 11.488 1.00 90.31 177 PRO A C 1
ATOM 1372 O O . PRO A 1 177 ? -0.575 17.437 10.994 1.00 90.31 177 PRO A O 1
ATOM 1375 N N . LEU A 1 178 ? 0.974 15.812 11.107 1.00 89.44 178 LEU A N 1
ATOM 1376 C CA . LEU A 1 178 ? 0.419 14.991 10.035 1.00 89.44 178 LEU A CA 1
ATOM 1377 C C . LEU A 1 178 ? -0.768 14.146 10.517 1.00 89.44 178 LEU A C 1
ATOM 1379 O O . LEU A 1 178 ? -1.767 14.021 9.807 1.00 89.44 178 LEU A O 1
ATOM 1383 N N . PHE A 1 179 ? -0.687 13.629 11.746 1.00 94.31 179 PHE A N 1
ATOM 1384 C CA . PHE A 1 179 ? -1.699 12.762 12.343 1.00 94.31 179 PHE A CA 1
ATOM 1385 C C . PHE A 1 179 ? -2.177 13.299 13.692 1.00 94.31 179 PHE A C 1
ATOM 1387 O O . PHE A 1 179 ? -1.730 12.875 14.757 1.00 94.31 179 PHE A O 1
ATOM 1394 N N . THR A 1 180 ? -3.139 14.218 13.636 1.00 92.88 180 THR A N 1
ATOM 1395 C CA . THR A 1 180 ? -3.815 14.751 14.828 1.00 92.88 180 THR A CA 1
ATOM 1396 C C . THR A 1 180 ? -4.861 13.791 15.397 1.00 92.88 180 THR A C 1
ATOM 1398 O O . THR A 1 180 ? -5.198 13.877 16.573 1.00 92.88 180 THR A O 1
ATOM 1401 N N . GLU A 1 181 ? -5.374 12.869 14.578 1.00 94.81 181 GLU A N 1
ATOM 1402 C CA . GLU A 1 181 ? -6.302 11.814 14.988 1.00 94.81 181 GLU A CA 1
ATOM 1403 C C . GLU A 1 181 ? -5.514 10.563 15.434 1.00 94.81 181 GLU A C 1
ATOM 1405 O O . GLU A 1 181 ? -4.862 9.933 14.593 1.00 94.81 181 GLU A O 1
ATOM 1410 N N . PRO A 1 182 ? -5.585 10.147 16.717 1.00 95.12 182 PRO A N 1
ATOM 1411 C CA . PRO A 1 182 ? -4.755 9.055 17.242 1.00 95.12 182 PRO A CA 1
ATOM 1412 C C . PRO A 1 182 ? -4.946 7.718 16.519 1.00 95.12 182 PRO A C 1
ATOM 1414 O O . PRO A 1 182 ? -3.978 7.034 16.207 1.00 95.12 182 PRO A O 1
ATOM 1417 N N . ARG A 1 183 ? -6.192 7.364 16.185 1.00 97.25 183 ARG A N 1
ATOM 1418 C CA . ARG A 1 183 ? -6.517 6.104 15.494 1.00 97.25 183 ARG A CA 1
ATOM 1419 C C . ARG A 1 183 ? -5.959 6.060 14.072 1.00 97.25 183 ARG A C 1
ATOM 1421 O O . ARG A 1 183 ? -5.474 5.022 13.634 1.00 97.25 183 ARG A O 1
ATOM 1428 N N . LEU A 1 184 ? -5.969 7.198 13.372 1.00 97.75 184 LEU A N 1
ATOM 1429 C CA . LEU A 1 184 ? -5.340 7.295 12.057 1.00 97.75 184 LEU A CA 1
ATOM 1430 C C . LEU A 1 184 ? -3.818 7.170 12.170 1.00 97.75 184 LEU A C 1
ATOM 1432 O O . LEU A 1 184 ? -3.211 6.498 11.344 1.00 97.75 184 LEU A O 1
ATOM 1436 N N . LYS A 1 185 ? -3.211 7.772 13.204 1.00 97.56 185 LYS A N 1
ATOM 1437 C CA . LYS A 1 185 ? -1.776 7.632 13.478 1.00 97.56 185 LYS A CA 1
ATOM 1438 C C . LYS A 1 185 ? -1.381 6.169 13.690 1.00 97.56 185 LYS A C 1
ATOM 1440 O O . LYS A 1 185 ? -0.412 5.724 13.087 1.00 97.56 185 LYS A O 1
ATOM 1445 N N . ILE A 1 186 ? -2.146 5.431 14.498 1.00 97.81 186 ILE A N 1
ATOM 1446 C CA . ILE A 1 186 ? -1.913 4.002 14.755 1.00 97.81 186 ILE A CA 1
ATOM 1447 C C . ILE A 1 186 ? -1.966 3.215 13.443 1.00 97.81 186 ILE A C 1
ATOM 1449 O O . ILE A 1 186 ? -1.021 2.499 13.126 1.00 97.81 186 ILE A O 1
ATOM 1453 N N . MET A 1 187 ? -3.021 3.401 12.642 1.00 98.44 187 MET A N 1
ATOM 1454 C CA . MET A 1 187 ? -3.135 2.733 11.341 1.00 98.44 187 MET A CA 1
ATOM 1455 C C . MET A 1 187 ? -1.971 3.094 10.409 1.00 98.44 187 MET A C 1
ATOM 1457 O O . MET A 1 187 ? -1.436 2.225 9.727 1.00 98.44 187 MET A O 1
ATOM 1461 N N . ALA A 1 188 ? -1.540 4.357 10.396 1.00 98.31 188 ALA A N 1
ATOM 1462 C CA . ALA A 1 188 ? -0.407 4.777 9.584 1.00 98.31 188 ALA A CA 1
ATOM 1463 C C . ALA A 1 188 ? 0.879 4.045 9.992 1.00 98.31 188 ALA A C 1
ATOM 1465 O O . ALA A 1 188 ? 1.565 3.471 9.149 1.00 98.31 188 ALA A O 1
ATOM 1466 N N . GLN A 1 189 ? 1.174 4.015 11.294 1.00 97.62 189 GLN A N 1
ATOM 1467 C CA . GLN A 1 189 ? 2.340 3.320 11.838 1.00 97.62 189 GLN A CA 1
ATOM 1468 C C . GLN A 1 189 ? 2.280 1.811 11.579 1.00 97.62 189 GLN A C 1
ATOM 1470 O O . GLN A 1 189 ? 3.316 1.208 11.318 1.00 97.62 189 GLN A O 1
ATOM 1475 N N . MET A 1 190 ? 1.089 1.207 11.606 1.00 98.38 190 MET A N 1
ATOM 1476 C CA . MET A 1 190 ? 0.899 -0.196 11.234 1.00 98.38 190 MET A CA 1
ATOM 1477 C C . MET A 1 190 ? 1.254 -0.450 9.771 1.00 98.38 190 MET A C 1
ATOM 1479 O O . MET A 1 190 ? 1.989 -1.391 9.519 1.00 98.38 190 MET A O 1
ATOM 1483 N N . VAL A 1 191 ? 0.803 0.381 8.823 1.00 98.75 191 VAL A N 1
ATOM 1484 C CA . VAL A 1 191 ? 1.155 0.212 7.397 1.00 98.75 191 VAL A CA 1
ATOM 1485 C C . VAL A 1 191 ? 2.660 0.366 7.180 1.00 98.75 191 VAL A C 1
ATOM 1487 O O . VAL A 1 191 ? 3.273 -0.506 6.578 1.00 98.75 191 VA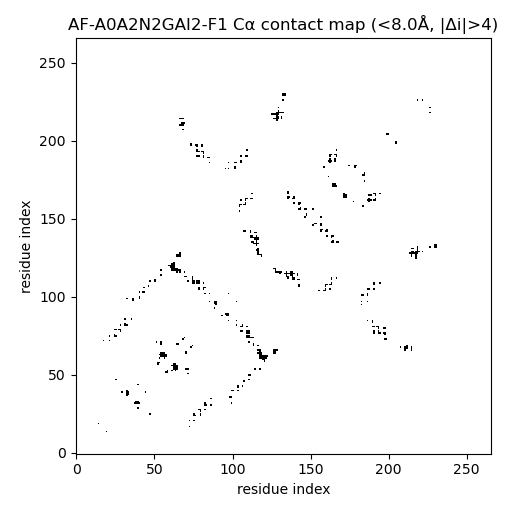L A O 1
ATOM 1490 N N . ALA A 1 192 ? 3.276 1.410 7.743 1.00 98.00 192 ALA A N 1
ATOM 1491 C CA . ALA A 1 192 ? 4.724 1.613 7.640 1.00 98.00 192 ALA A CA 1
ATOM 1492 C C . ALA A 1 192 ? 5.540 0.494 8.313 1.00 98.00 192 ALA A C 1
ATOM 1494 O O . ALA A 1 192 ? 6.678 0.237 7.938 1.00 98.00 192 ALA A O 1
ATOM 1495 N N . THR A 1 193 ? 4.980 -0.172 9.322 1.00 9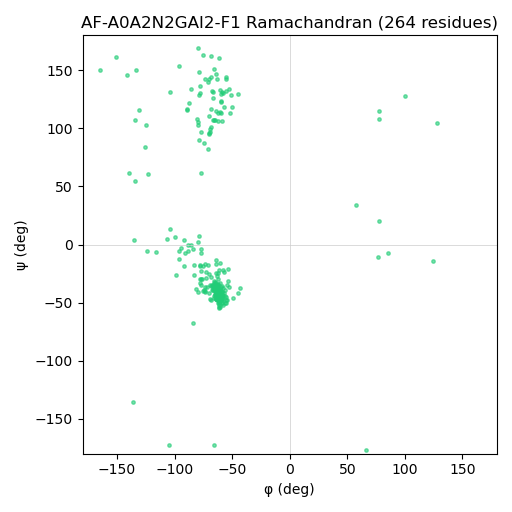8.00 193 THR A N 1
ATOM 1496 C CA . THR A 1 193 ? 5.612 -1.337 9.956 1.00 98.00 193 THR A CA 1
ATOM 1497 C C . THR A 1 193 ? 5.402 -2.598 9.117 1.00 98.00 193 THR A C 1
ATOM 1499 O O . THR A 1 193 ? 6.319 -3.400 8.970 1.00 98.00 193 THR A O 1
ATOM 1502 N N . ALA A 1 194 ? 4.201 -2.769 8.565 1.00 98.50 194 ALA A N 1
ATOM 1503 C CA . ALA A 1 194 ? 3.823 -3.898 7.730 1.00 98.50 194 ALA A CA 1
ATOM 1504 C C . ALA A 1 194 ? 4.657 -3.970 6.450 1.00 98.50 194 ALA A C 1
ATOM 1506 O O . ALA A 1 194 ? 5.010 -5.072 6.060 1.00 98.50 194 ALA A O 1
ATOM 1507 N N . ASP A 1 195 ? 5.011 -2.832 5.855 1.00 97.94 195 ASP A N 1
ATOM 1508 C CA . ASP A 1 195 ? 5.891 -2.757 4.682 1.00 97.94 195 ASP A CA 1
ATOM 1509 C C . ASP A 1 195 ? 7.262 -3.408 4.958 1.00 97.94 195 ASP A C 1
ATOM 1511 O O . ASP A 1 195 ? 7.637 -4.399 4.328 1.00 97.94 195 ASP A O 1
ATOM 1515 N N . LEU A 1 196 ? 7.927 -3.000 6.045 1.00 95.12 196 LEU A N 1
ATOM 1516 C CA . LEU A 1 196 ? 9.189 -3.615 6.473 1.00 95.12 196 LEU A CA 1
ATOM 1517 C C . LEU A 1 196 ? 9.034 -5.096 6.857 1.00 95.12 196 LEU A C 1
ATOM 1519 O O . LEU A 1 196 ? 9.882 -5.920 6.516 1.00 95.12 196 LEU A O 1
ATOM 1523 N N . ILE A 1 197 ? 7.985 -5.449 7.610 1.00 94.44 197 ILE A N 1
ATOM 1524 C CA . ILE A 1 197 ? 7.794 -6.824 8.095 1.00 94.44 197 ILE A CA 1
ATOM 1525 C C . ILE A 1 197 ? 7.445 -7.773 6.951 1.00 94.44 197 ILE A C 1
ATOM 1527 O O . ILE A 1 197 ? 7.970 -8.881 6.940 1.00 94.44 197 ILE A O 1
ATOM 1531 N N . ALA A 1 198 ? 6.590 -7.370 6.011 1.00 93.62 198 ALA A N 1
ATOM 1532 C CA . ALA A 1 198 ? 6.217 -8.190 4.862 1.00 93.62 198 ALA A CA 1
ATOM 1533 C C . ALA A 1 198 ? 7.449 -8.524 4.018 1.00 93.62 198 ALA A C 1
ATOM 1535 O O . ALA A 1 198 ? 7.681 -9.693 3.723 1.00 93.62 198 ALA A O 1
ATOM 1536 N N . GLN A 1 199 ? 8.301 -7.529 3.760 1.00 90.62 199 GLN A N 1
ATOM 1537 C CA . GLN A 1 199 ? 9.576 -7.737 3.085 1.00 90.62 199 GLN A CA 1
ATOM 1538 C C . GLN A 1 199 ? 10.495 -8.706 3.854 1.00 90.62 199 GLN A C 1
ATOM 1540 O O . GLN A 1 199 ? 11.046 -9.635 3.268 1.00 90.62 199 GLN A O 1
ATOM 1545 N N . MET A 1 200 ? 10.647 -8.543 5.174 1.00 88.12 200 MET A N 1
ATOM 1546 C CA . MET A 1 200 ? 11.490 -9.434 5.992 1.00 88.12 200 MET A CA 1
ATOM 1547 C C . MET A 1 200 ? 10.916 -10.848 6.173 1.00 88.12 200 MET A C 1
ATOM 1549 O O . MET A 1 200 ? 11.669 -11.779 6.459 1.00 88.12 200 MET A O 1
ATOM 1553 N N . ALA A 1 201 ? 9.595 -11.001 6.073 1.00 89.44 201 ALA A N 1
ATOM 1554 C CA . ALA A 1 201 ? 8.882 -12.260 6.261 1.00 89.44 201 ALA A CA 1
ATOM 1555 C C . ALA A 1 201 ? 8.631 -13.016 4.947 1.00 89.44 201 ALA A C 1
ATOM 1557 O O . ALA A 1 201 ? 8.089 -14.122 4.995 1.00 89.44 201 ALA A O 1
ATOM 1558 N N . ASP A 1 202 ? 9.016 -12.446 3.802 1.00 88.31 202 ASP A N 1
ATOM 1559 C CA . ASP A 1 202 ? 8.939 -13.111 2.505 1.00 88.31 202 ASP A CA 1
ATOM 1560 C C . ASP A 1 202 ? 9.742 -14.425 2.558 1.00 88.31 202 ASP A C 1
ATOM 1562 O O . ASP A 1 202 ? 10.951 -14.453 2.811 1.00 88.31 202 ASP A O 1
ATOM 1566 N N . ILE A 1 203 ? 9.050 -15.547 2.345 1.00 85.06 203 ILE A N 1
ATOM 1567 C CA . ILE A 1 203 ? 9.635 -16.894 2.414 1.00 85.06 203 ILE A CA 1
ATOM 1568 C C . ILE A 1 203 ? 10.738 -17.105 1.372 1.00 85.06 203 ILE A C 1
ATOM 1570 O O . ILE A 1 203 ? 11.635 -17.927 1.574 1.00 85.06 203 ILE A O 1
ATOM 1574 N N . ASP A 1 204 ? 10.689 -16.343 0.281 1.00 85.94 204 ASP A N 1
ATOM 1575 C CA . ASP A 1 204 ? 11.660 -16.342 -0.798 1.00 85.94 204 ASP A CA 1
ATOM 1576 C C . ASP A 1 204 ? 12.579 -15.114 -0.737 1.00 85.94 204 ASP A C 1
ATOM 1578 O O . ASP A 1 204 ? 13.340 -14.886 -1.678 1.00 85.94 204 ASP A O 1
ATOM 1582 N N . TYR A 1 205 ? 12.603 -14.362 0.374 1.00 86.12 205 TYR A N 1
ATOM 1583 C CA . TYR A 1 205 ? 13.383 -13.125 0.506 1.00 86.12 205 TYR A CA 1
ATOM 1584 C C . TYR A 1 205 ? 14.842 -13.283 0.062 1.00 86.12 205 TYR A C 1
ATOM 1586 O O . TYR A 1 205 ? 15.356 -12.487 -0.721 1.00 86.12 205 TYR A O 1
ATOM 1594 N N . VAL A 1 206 ? 15.506 -14.363 0.492 1.00 86.94 206 VAL A N 1
ATOM 1595 C CA . VAL A 1 206 ? 16.902 -14.655 0.116 1.00 86.94 206 VAL A CA 1
ATOM 1596 C C . VAL A 1 206 ? 17.055 -14.883 -1.391 1.00 86.94 206 VAL A C 1
ATOM 1598 O O . VAL A 1 206 ? 18.068 -14.495 -1.962 1.00 86.94 206 VAL A O 1
ATOM 1601 N N . ARG A 1 207 ? 16.064 -15.493 -2.051 1.00 87.25 207 ARG A N 1
ATOM 1602 C CA . ARG A 1 207 ? 16.076 -15.713 -3.507 1.00 87.25 207 ARG A CA 1
ATOM 1603 C C . ARG A 1 207 ? 15.737 -14.443 -4.284 1.00 87.25 207 ARG A C 1
ATOM 1605 O O . ARG A 1 207 ? 16.222 -14.275 -5.395 1.00 87.25 207 ARG A O 1
ATOM 1612 N N . ARG A 1 208 ? 14.936 -13.556 -3.694 1.00 88.06 208 ARG A N 1
ATOM 1613 C CA . ARG A 1 208 ? 14.484 -12.291 -4.288 1.00 88.06 208 ARG A CA 1
ATOM 1614 C C . ARG A 1 208 ? 15.396 -11.104 -3.958 1.00 88.06 208 ARG A C 1
ATOM 1616 O O . ARG A 1 208 ? 15.122 -9.979 -4.365 1.00 88.06 208 ARG A O 1
ATOM 1623 N N . ILE A 1 209 ? 16.510 -11.326 -3.257 1.00 90.44 209 ILE A N 1
ATOM 1624 C CA . ILE A 1 209 ? 17.466 -10.252 -2.953 1.00 90.44 209 ILE A CA 1
ATOM 1625 C C . ILE A 1 209 ? 18.125 -9.693 -4.220 1.00 90.44 209 ILE A C 1
ATOM 1627 O O . ILE A 1 209 ? 18.401 -8.497 -4.291 1.00 90.44 209 ILE A O 1
ATOM 1631 N N . ASP A 1 210 ? 18.329 -10.537 -5.235 1.00 90.75 210 ASP A N 1
ATOM 1632 C CA . ASP A 1 210 ? 18.871 -10.118 -6.529 1.00 90.75 210 ASP A CA 1
ATOM 1633 C C . ASP A 1 210 ? 17.875 -9.235 -7.294 1.00 90.75 210 ASP A C 1
ATOM 1635 O O . ASP A 1 210 ? 18.290 -8.263 -7.928 1.00 90.75 210 ASP A O 1
ATOM 1639 N N . ASP A 1 211 ? 16.571 -9.517 -7.174 1.00 90.12 211 ASP A N 1
ATOM 1640 C CA . ASP A 1 211 ? 15.497 -8.667 -7.703 1.00 90.12 211 ASP A CA 1
ATOM 1641 C C . ASP A 1 211 ? 15.542 -7.281 -7.050 1.00 90.12 211 ASP A C 1
ATOM 1643 O O . ASP A 1 211 ? 15.653 -6.261 -7.735 1.00 90.12 211 ASP A O 1
ATOM 1647 N N . LEU A 1 212 ? 15.558 -7.246 -5.714 1.00 90.88 212 LEU A N 1
ATOM 1648 C CA . LEU A 1 212 ? 15.639 -6.006 -4.943 1.00 90.88 212 LEU A CA 1
ATOM 1649 C C . LEU A 1 212 ? 16.911 -5.207 -5.281 1.00 90.88 212 LEU A C 1
ATOM 1651 O O . LEU A 1 212 ? 16.873 -3.989 -5.473 1.00 90.88 212 LEU A O 1
ATOM 1655 N N . PHE A 1 213 ? 18.056 -5.885 -5.397 1.00 92.31 213 PHE A N 1
ATOM 1656 C CA . PHE A 1 213 ? 19.314 -5.251 -5.781 1.00 92.31 213 PHE A CA 1
ATOM 1657 C C . PHE A 1 213 ? 19.265 -4.681 -7.205 1.00 92.31 213 PHE A C 1
ATOM 1659 O O . PHE A 1 213 ? 19.773 -3.580 -7.437 1.00 92.31 213 PHE A O 1
ATOM 1666 N N . ALA A 1 214 ? 18.661 -5.393 -8.160 1.00 90.50 214 ALA A N 1
ATOM 1667 C CA . ALA A 1 214 ? 18.530 -4.932 -9.539 1.00 90.50 214 ALA A CA 1
ATOM 1668 C C . ALA A 1 214 ? 17.710 -3.636 -9.635 1.00 90.50 214 ALA A C 1
ATOM 1670 O O . ALA A 1 214 ? 18.106 -2.716 -10.358 1.00 90.50 214 ALA A O 1
ATOM 1671 N N . GLU A 1 215 ? 16.631 -3.526 -8.860 1.00 91.94 215 GLU A N 1
ATOM 1672 C CA . GLU A 1 215 ? 15.817 -2.311 -8.787 1.00 91.94 215 GLU A CA 1
ATOM 1673 C C . GLU A 1 215 ? 16.612 -1.115 -8.259 1.00 91.94 215 GLU A C 1
ATOM 1675 O O . GLU A 1 215 ? 16.667 -0.068 -8.912 1.00 91.94 215 GLU A O 1
ATOM 1680 N N . PHE A 1 216 ? 17.312 -1.283 -7.132 1.00 90.94 216 PHE A N 1
ATOM 1681 C CA . PHE A 1 216 ? 18.168 -0.227 -6.590 1.00 90.94 216 PHE A CA 1
ATOM 1682 C C . PHE A 1 216 ? 19.301 0.140 -7.553 1.00 90.94 216 PHE A C 1
ATOM 1684 O O . PHE A 1 216 ? 19.620 1.316 -7.739 1.00 90.94 216 PHE A O 1
ATOM 1691 N N . LYS A 1 217 ? 19.909 -0.839 -8.227 1.00 92.56 217 LYS A N 1
ATOM 1692 C CA . LYS A 1 217 ? 20.969 -0.585 -9.209 1.00 92.56 217 LYS A CA 1
ATOM 1693 C C . LYS A 1 217 ? 20.491 0.319 -10.349 1.00 92.56 217 LYS A C 1
ATOM 1695 O O . LYS A 1 217 ? 21.270 1.156 -10.815 1.00 92.56 217 LYS A O 1
ATOM 1700 N N . GLU A 1 218 ? 19.232 0.202 -10.779 1.00 90.38 218 GLU A N 1
ATOM 1701 C CA . GLU A 1 218 ? 18.672 1.030 -11.852 1.00 90.38 218 GLU A CA 1
ATOM 1702 C C . GLU A 1 218 ? 18.748 2.527 -11.505 1.00 90.38 218 GLU A C 1
ATOM 1704 O O . GLU A 1 218 ? 19.250 3.314 -12.315 1.00 90.38 218 GLU A O 1
ATOM 1709 N N . VAL A 1 219 ? 18.370 2.941 -10.288 1.00 86.88 219 VAL A N 1
ATOM 1710 C CA . VAL A 1 219 ? 18.460 4.359 -9.891 1.00 86.88 219 VAL A CA 1
ATOM 1711 C C . VAL A 1 219 ? 19.903 4.866 -9.812 1.00 86.88 219 VAL A C 1
ATOM 1713 O O . VAL A 1 219 ? 20.190 6.020 -10.159 1.00 86.88 219 VAL A O 1
ATOM 1716 N N . TYR A 1 220 ? 20.852 4.008 -9.434 1.00 82.00 220 TYR A N 1
ATOM 1717 C CA . TYR A 1 220 ? 22.268 4.378 -9.386 1.00 82.00 220 TYR A CA 1
ATOM 1718 C C . TYR A 1 220 ? 22.945 4.406 -10.763 1.00 82.00 220 TYR A C 1
ATOM 1720 O O . TYR A 1 220 ? 23.957 5.094 -10.922 1.00 82.00 220 TYR A O 1
ATOM 1728 N N . SER A 1 221 ? 22.361 3.755 -11.771 1.00 80.81 221 SER A N 1
ATOM 1729 C CA . SER A 1 221 ? 22.828 3.828 -13.160 1.00 80.81 221 SER A CA 1
ATOM 1730 C C . SER A 1 221 ? 22.501 5.165 -13.846 1.00 80.81 221 SER A C 1
ATOM 1732 O O . SER A 1 221 ? 23.119 5.518 -14.853 1.00 80.81 221 SER A O 1
ATOM 1734 N N . LEU A 1 222 ? 21.573 5.956 -13.288 1.00 69.75 222 LEU A N 1
ATOM 1735 C CA . LEU A 1 222 ? 21.213 7.264 -13.831 1.00 69.75 222 LEU A CA 1
ATOM 1736 C C . LEU A 1 222 ? 22.293 8.336 -13.570 1.00 69.75 222 LEU A C 1
ATOM 1738 O O . LEU A 1 222 ? 22.842 8.408 -12.466 1.00 69.75 222 LEU A O 1
ATOM 1742 N N . PRO A 1 223 ? 22.543 9.259 -14.526 1.00 65.44 223 PRO A N 1
ATOM 1743 C CA . PRO A 1 223 ? 23.437 10.395 -14.313 1.00 65.44 223 PRO A CA 1
ATOM 1744 C C . PRO A 1 223 ? 23.025 11.240 -13.100 1.00 65.44 223 PRO A C 1
ATOM 1746 O O . PRO A 1 223 ? 21.839 11.510 -12.885 1.00 65.44 223 PRO A O 1
ATOM 1749 N N . SER A 1 224 ? 24.005 11.745 -12.345 1.00 57.94 224 SER A N 1
ATOM 1750 C CA . SER A 1 224 ? 23.791 12.531 -11.116 1.00 57.94 224 SER A CA 1
ATOM 1751 C C . SER A 1 224 ? 22.864 13.742 -11.300 1.00 57.94 224 SER A C 1
ATOM 1753 O O . SER A 1 224 ? 22.110 14.086 -10.390 1.00 57.94 224 SER A O 1
ATOM 1755 N N . SER A 1 225 ? 22.860 14.354 -12.487 1.00 52.69 225 SER A N 1
ATOM 1756 C CA . SER A 1 225 ? 21.958 15.457 -12.840 1.00 52.69 225 SER A CA 1
ATOM 1757 C C . SER A 1 225 ? 20.482 15.038 -12.854 1.00 52.69 225 SER A C 1
ATOM 1759 O O . SER A 1 225 ? 19.643 15.786 -12.362 1.00 52.69 225 SER A O 1
ATOM 1761 N N . ARG A 1 226 ? 20.150 13.826 -13.324 1.00 54.34 226 ARG A N 1
ATOM 1762 C CA . ARG A 1 226 ? 18.773 13.293 -13.348 1.00 54.34 226 ARG A CA 1
ATOM 1763 C C . ARG A 1 226 ? 18.307 12.790 -11.978 1.00 54.34 226 ARG A C 1
ATOM 1765 O O . ARG A 1 226 ? 17.127 12.933 -11.655 1.00 54.34 226 ARG A O 1
ATOM 1772 N N . ARG A 1 227 ? 19.231 12.309 -11.134 1.00 56.03 227 ARG A N 1
ATOM 1773 C CA . ARG A 1 227 ? 18.962 12.045 -9.705 1.00 56.03 227 ARG A CA 1
ATOM 1774 C C . ARG A 1 227 ? 18.600 13.335 -8.962 1.00 56.03 227 ARG A C 1
ATOM 1776 O O . ARG A 1 227 ? 17.598 13.386 -8.257 1.00 56.03 227 ARG A O 1
ATOM 1783 N N . SER A 1 228 ? 19.359 14.410 -9.199 1.00 45.16 228 SER A N 1
ATOM 1784 C CA . SER A 1 228 ? 19.105 15.732 -8.612 1.00 45.16 228 SER A CA 1
ATOM 1785 C C . SER A 1 228 ? 17.772 16.343 -9.058 1.00 45.16 228 SER A C 1
ATOM 1787 O O . SER A 1 228 ? 17.076 16.912 -8.227 1.00 45.16 228 SER A O 1
ATOM 1789 N N . THR A 1 229 ? 17.374 16.220 -10.328 1.00 47.62 229 THR A N 1
ATOM 1790 C CA . THR A 1 229 ? 16.084 16.755 -10.816 1.00 47.62 229 THR A CA 1
ATOM 1791 C C . THR A 1 229 ? 14.875 15.997 -10.254 1.00 47.62 229 THR A C 1
ATOM 1793 O O . THR A 1 229 ? 13.856 16.615 -9.934 1.00 47.62 229 THR A O 1
ATOM 1796 N N . SER A 1 230 ? 15.006 14.680 -10.059 1.00 49.19 230 SER A N 1
ATOM 1797 C CA . SER A 1 230 ? 13.988 13.858 -9.384 1.00 49.19 230 SER A CA 1
ATOM 1798 C C . SER A 1 230 ? 13.790 14.304 -7.926 1.00 49.19 230 SER A C 1
ATOM 1800 O O . SER A 1 230 ? 12.658 14.450 -7.474 1.00 49.19 230 SER A O 1
ATOM 1802 N N . LEU A 1 231 ? 14.883 14.666 -7.239 1.00 47.50 231 LEU A N 1
ATOM 1803 C CA . LEU A 1 231 ? 14.872 15.230 -5.881 1.00 47.50 231 LEU A CA 1
ATOM 1804 C C . LEU A 1 231 ? 14.440 16.715 -5.823 1.00 47.50 231 LEU A C 1
ATOM 1806 O O . LEU A 1 231 ? 13.868 17.154 -4.833 1.00 47.50 231 LEU A O 1
ATOM 1810 N N . LYS A 1 232 ? 14.689 17.520 -6.868 1.00 37.34 232 LYS A N 1
ATOM 1811 C CA . LYS A 1 232 ? 14.389 18.972 -6.899 1.00 37.34 232 LYS A CA 1
ATOM 1812 C C . LYS A 1 232 ? 12.945 19.316 -7.268 1.00 37.34 232 LYS A C 1
ATOM 1814 O O . LYS A 1 232 ? 12.501 20.427 -7.003 1.00 37.34 232 LYS A O 1
ATOM 1819 N N . THR A 1 233 ? 12.200 18.386 -7.861 1.00 36.28 233 THR A N 1
ATOM 1820 C CA . THR A 1 233 ? 10.751 18.542 -8.109 1.00 36.28 233 THR A CA 1
ATOM 1821 C C . THR A 1 233 ? 9.900 18.268 -6.863 1.00 36.28 233 THR A C 1
ATOM 1823 O O . THR A 1 233 ? 8.675 18.358 -6.916 1.00 36.28 233 THR A O 1
ATOM 1826 N N . VAL A 1 234 ? 10.530 17.967 -5.722 1.00 39.34 234 VAL A N 1
ATOM 1827 C CA . VAL A 1 234 ? 9.874 17.809 -4.421 1.00 39.34 234 VAL A CA 1
ATOM 1828 C C . VAL A 1 234 ? 9.401 19.181 -3.939 1.00 39.34 234 VAL A C 1
ATOM 1830 O O . VAL A 1 234 ? 10.150 19.944 -3.332 1.00 39.34 234 VAL A O 1
ATOM 1833 N N . ARG A 1 235 ? 8.134 19.523 -4.207 1.00 32.59 235 ARG A N 1
ATOM 1834 C CA . ARG A 1 235 ? 7.468 20.547 -3.396 1.00 32.59 235 ARG A CA 1
ATOM 1835 C C . ARG A 1 235 ? 7.309 19.960 -1.990 1.00 32.59 235 ARG A C 1
ATOM 1837 O O . ARG A 1 235 ? 6.744 18.872 -1.877 1.00 32.59 235 ARG A O 1
ATOM 1844 N N . PRO A 1 236 ? 7.779 20.643 -0.934 1.00 38.78 236 PRO A N 1
ATOM 1845 C CA . PRO A 1 236 ? 7.476 20.221 0.421 1.00 38.78 236 PRO A CA 1
ATOM 1846 C C . PRO A 1 236 ? 5.959 20.131 0.589 1.00 38.78 236 PRO A C 1
ATOM 1848 O O . PRO A 1 236 ? 5.223 20.950 0.025 1.00 38.78 236 PRO A O 1
ATOM 1851 N N . TRP A 1 237 ? 5.502 19.151 1.369 1.00 37.50 237 TRP A N 1
ATOM 1852 C CA . TRP A 1 237 ? 4.107 19.057 1.790 1.00 37.50 237 TRP A CA 1
ATOM 1853 C C . TRP A 1 237 ? 3.618 20.443 2.240 1.00 37.50 237 TRP A C 1
ATOM 1855 O O . TRP A 1 237 ? 4.324 21.097 3.020 1.00 37.50 237 TRP A O 1
ATOM 1865 N N . PRO A 1 238 ? 2.466 20.944 1.751 1.00 37.25 238 PRO A N 1
ATOM 1866 C CA . PRO A 1 238 ? 2.005 22.268 2.130 1.00 37.25 238 PRO A CA 1
ATOM 1867 C C . PRO A 1 238 ? 1.821 22.292 3.646 1.00 37.25 238 PRO A C 1
ATOM 1869 O O . PRO A 1 238 ? 0.957 21.603 4.193 1.00 37.25 238 PRO A O 1
ATOM 1872 N N . LYS A 1 239 ? 2.653 23.080 4.334 1.00 35.56 239 LYS A N 1
ATOM 1873 C CA . LYS A 1 239 ? 2.470 23.367 5.754 1.00 35.56 239 LYS A CA 1
ATOM 1874 C C . LYS A 1 239 ? 1.091 24.006 5.882 1.00 35.56 239 LYS A C 1
ATOM 1876 O O . LYS A 1 239 ? 0.892 25.138 5.449 1.00 35.56 239 LYS A O 1
ATOM 1881 N N . ARG A 1 240 ? 0.108 23.276 6.416 1.00 38.28 240 ARG A N 1
ATOM 1882 C CA . ARG A 1 240 ? -1.147 23.903 6.831 1.00 38.28 240 ARG A CA 1
ATOM 1883 C C . ARG A 1 240 ? -0.788 24.813 7.996 1.00 38.28 240 ARG A C 1
ATOM 1885 O O . ARG A 1 240 ? -0.477 24.323 9.077 1.00 38.28 240 ARG A O 1
ATOM 1892 N N . GLU A 1 241 ? -0.798 26.122 7.770 1.00 31.22 241 GLU A N 1
ATOM 1893 C CA . GLU A 1 241 ? -0.768 27.068 8.878 1.00 31.22 241 GLU A CA 1
ATOM 1894 C C . GLU A 1 241 ? -1.974 26.776 9.782 1.00 31.22 241 GLU A C 1
ATOM 1896 O O . GLU A 1 241 ? -3.099 26.633 9.278 1.00 31.22 241 GLU A O 1
ATOM 1901 N N . PRO A 1 242 ? -1.780 26.640 11.104 1.00 34.44 242 PRO A N 1
ATOM 1902 C CA . PRO A 1 242 ? -2.895 26.488 12.016 1.00 34.44 242 PRO A CA 1
ATOM 1903 C C . PRO A 1 242 ? -3.759 27.741 11.899 1.00 34.44 242 PRO A C 1
ATOM 1905 O O . PRO A 1 242 ? -3.341 28.851 12.232 1.00 34.44 242 PRO A O 1
ATOM 1908 N N . ARG A 1 243 ? -4.981 27.565 11.391 1.00 33.31 243 ARG A N 1
ATOM 1909 C CA . ARG A 1 243 ? -5.970 28.633 11.283 1.00 33.31 243 ARG A CA 1
ATOM 1910 C C . ARG A 1 243 ? -6.455 28.951 12.698 1.00 33.31 243 ARG A C 1
ATOM 1912 O O . ARG A 1 243 ? -7.455 28.423 13.165 1.00 33.31 243 ARG A O 1
ATOM 1919 N N . CYS A 1 244 ? -5.687 29.771 13.409 1.00 32.56 244 CYS A N 1
ATOM 1920 C CA . CYS A 1 244 ? -6.030 30.269 14.730 1.00 32.56 244 CYS A CA 1
ATOM 1921 C C . CYS A 1 244 ? -7.112 31.342 14.563 1.00 32.56 244 CYS A C 1
ATOM 1923 O O . CYS A 1 244 ? -6.825 32.529 14.408 1.00 32.56 244 CYS A O 1
ATOM 1925 N N . THR A 1 245 ? -8.378 30.929 14.534 1.00 38.97 245 THR A N 1
ATOM 1926 C CA . THR A 1 245 ? -9.497 31.862 14.665 1.00 38.97 245 THR A CA 1
ATOM 1927 C C . THR A 1 245 ? -9.505 32.376 16.101 1.00 38.97 245 THR A C 1
ATOM 1929 O O . THR A 1 245 ? -10.015 31.718 17.007 1.00 38.97 245 THR A O 1
ATOM 1932 N N . LYS A 1 246 ? -8.896 33.545 16.327 1.00 34.62 246 LYS A N 1
ATOM 1933 C CA . LYS A 1 246 ? -9.015 34.265 17.600 1.00 34.62 246 LYS A CA 1
ATOM 1934 C C . LYS A 1 246 ? -10.503 34.562 17.857 1.00 34.62 246 LYS A C 1
ATOM 1936 O O . LYS A 1 246 ? -11.154 35.100 16.960 1.00 34.62 246 LYS A O 1
ATOM 1941 N N . PRO A 1 247 ? -11.052 34.281 19.051 1.00 35.88 247 PRO A N 1
ATOM 1942 C CA . PRO A 1 247 ? -12.394 34.729 19.382 1.00 35.88 247 PRO A CA 1
ATOM 1943 C C . PRO A 1 247 ? -12.409 36.259 19.473 1.00 35.88 247 PRO A C 1
ATOM 1945 O O . PRO A 1 247 ? -11.558 36.868 20.128 1.00 35.88 247 PRO A O 1
ATOM 1948 N N . SER A 1 248 ? -13.377 36.889 18.806 1.00 37.12 248 SER A N 1
ATOM 1949 C CA . SER A 1 248 ? -13.581 38.335 18.857 1.00 37.12 248 SER A CA 1
A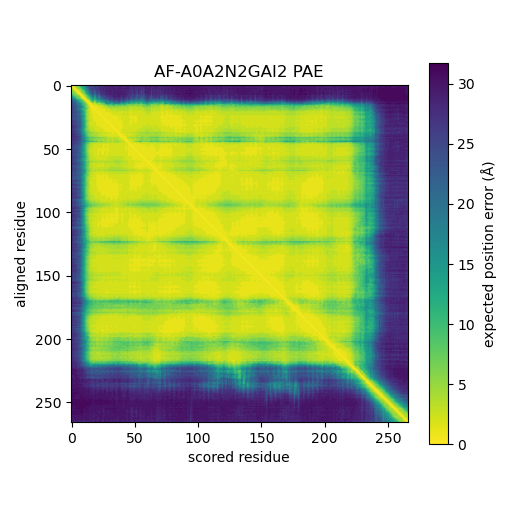TOM 1950 C C . SER A 1 248 ? -13.920 38.760 20.288 1.00 37.12 248 SER A C 1
ATOM 1952 O O . SER A 1 248 ? -14.996 38.440 20.799 1.00 37.12 248 SER A O 1
ATOM 1954 N N . ARG A 1 249 ? -13.029 39.514 20.939 1.00 36.19 249 ARG A N 1
ATOM 1955 C CA . ARG A 1 249 ? -13.358 40.228 22.176 1.00 36.19 249 ARG A CA 1
ATOM 1956 C C . ARG A 1 249 ? -14.354 41.339 21.842 1.00 36.19 249 ARG A C 1
ATOM 1958 O O . ARG A 1 249 ? -13.960 42.391 21.352 1.00 36.19 249 ARG A O 1
ATOM 1965 N N . ARG A 1 250 ? -15.641 41.118 22.121 1.00 36.62 250 ARG A N 1
ATOM 1966 C CA . ARG A 1 250 ? -16.584 42.218 22.351 1.00 36.62 250 ARG A CA 1
ATOM 1967 C C . ARG A 1 250 ? -16.557 42.558 23.835 1.00 36.62 250 ARG A C 1
ATOM 1969 O O . ARG A 1 250 ? -16.872 41.728 24.681 1.00 36.62 250 ARG A O 1
ATOM 1976 N N . SER A 1 251 ? -16.133 43.780 24.116 1.00 40.00 251 SER A N 1
ATOM 1977 C CA . SER A 1 251 ? -16.209 44.435 25.411 1.00 40.00 251 SER A CA 1
ATOM 1978 C C . SER A 1 251 ? -17.663 44.542 25.877 1.00 40.00 251 SER A C 1
ATOM 1980 O O . SER A 1 251 ? -18.529 45.039 25.158 1.00 40.00 251 SER A O 1
ATOM 1982 N N . ARG A 1 252 ? -17.929 44.115 27.113 1.00 37.41 252 ARG A N 1
ATOM 1983 C CA . ARG A 1 252 ? -19.046 44.622 27.913 1.00 37.41 252 ARG A CA 1
ATOM 1984 C C . ARG A 1 252 ? -18.533 44.913 29.315 1.00 37.41 252 ARG A C 1
ATOM 1986 O O . ARG A 1 252 ? -18.221 44.012 30.082 1.00 37.41 252 ARG A O 1
ATOM 1993 N N . THR A 1 253 ? -18.406 46.199 29.591 1.00 40.16 253 THR A N 1
ATOM 1994 C CA . THR A 1 253 ? -18.267 46.801 30.914 1.00 40.16 253 THR A CA 1
ATOM 1995 C C . THR A 1 253 ? -19.636 46.847 31.593 1.00 40.16 253 THR A C 1
ATOM 1997 O O . THR A 1 253 ? -20.576 47.354 30.984 1.00 40.16 253 THR A O 1
ATOM 2000 N N . ALA A 1 254 ? -19.740 46.379 32.839 1.00 33.28 254 ALA A N 1
ATOM 2001 C CA . ALA A 1 254 ? -20.708 46.851 33.837 1.00 33.28 254 ALA A CA 1
ATOM 2002 C C . ALA A 1 254 ? -20.285 46.371 35.249 1.00 33.28 254 ALA A C 1
ATOM 2004 O O . ALA A 1 254 ? -19.610 45.344 35.344 1.00 33.28 254 ALA A O 1
ATOM 2005 N N . PRO A 1 255 ? -20.609 47.118 36.323 1.00 40.19 255 PRO A N 1
ATOM 2006 C CA . PRO A 1 255 ? -19.860 47.103 37.581 1.00 40.19 255 PRO A CA 1
ATOM 2007 C C . PRO A 1 255 ? -20.450 46.159 38.644 1.00 40.19 255 PRO A C 1
ATOM 2009 O O . PRO A 1 255 ? -21.654 45.922 38.675 1.00 40.19 255 PRO A O 1
ATOM 2012 N N . LEU A 1 256 ? -19.598 45.668 39.552 1.00 33.44 256 LEU A N 1
ATOM 2013 C CA . LEU A 1 256 ? -20.020 45.002 40.789 1.00 33.44 256 LEU A CA 1
ATOM 2014 C C . LEU A 1 256 ? -20.274 46.037 41.892 1.00 33.44 256 LEU A C 1
ATOM 2016 O O . LEU A 1 256 ? -19.445 46.911 42.145 1.00 33.44 256 LEU A O 1
ATOM 2020 N N . THR A 1 257 ? -21.396 45.898 42.594 1.00 36.97 257 THR A N 1
ATOM 2021 C CA . THR A 1 257 ? -21.671 46.582 43.863 1.00 36.97 257 THR A CA 1
ATOM 2022 C C . THR A 1 257 ? -22.400 45.627 44.816 1.00 36.97 257 THR A C 1
ATOM 2024 O O . THR A 1 257 ? -23.232 44.845 44.368 1.00 36.97 257 THR A O 1
ATOM 2027 N N . PHE A 1 258 ? -22.105 45.784 46.116 1.00 32.22 258 PHE A N 1
ATOM 2028 C CA . PHE A 1 258 ? -22.763 45.242 47.327 1.00 32.22 258 PHE A CA 1
ATOM 2029 C C . PHE A 1 258 ? -22.481 43.763 47.696 1.00 32.22 258 PHE A C 1
ATOM 2031 O O . PHE A 1 258 ? -22.771 42.884 46.901 1.00 32.22 258 PHE A O 1
ATOM 2038 N N . MET A 1 259 ? -21.831 43.348 48.806 1.00 34.97 259 MET A N 1
ATOM 2039 C CA . MET A 1 259 ? -21.706 43.709 50.249 1.00 34.97 259 MET A CA 1
ATOM 2040 C C . MET A 1 259 ? -22.559 42.807 51.176 1.00 34.97 259 MET A C 1
ATOM 2042 O O . MET A 1 259 ? -23.770 42.735 50.990 1.00 34.97 259 MET A O 1
ATOM 2046 N N . ARG A 1 260 ? -21.892 42.234 52.207 1.00 33.28 260 ARG A N 1
ATOM 2047 C CA . ARG A 1 260 ? -22.325 41.701 53.540 1.00 33.28 260 ARG A CA 1
ATOM 2048 C C . ARG A 1 260 ? -21.842 40.264 53.798 1.00 33.28 260 ARG A C 1
ATOM 2050 O O . ARG A 1 260 ? -22.201 39.352 53.073 1.00 33.28 260 ARG A O 1
ATOM 2057 N N . SER A 1 261 ? -20.826 40.059 54.643 1.00 38.62 261 SER A N 1
ATOM 2058 C CA . SER A 1 261 ? -20.774 40.065 56.126 1.00 38.62 261 SER A CA 1
ATOM 2059 C C . SER A 1 261 ? -21.327 38.785 56.761 1.00 38.62 261 SER A C 1
ATOM 2061 O O . SER A 1 261 ? -22.540 38.606 56.831 1.00 38.62 261 SER A O 1
ATOM 2063 N N . LEU A 1 262 ? -20.433 37.957 57.305 1.00 37.56 262 LEU A N 1
ATOM 2064 C CA . LEU A 1 262 ? -20.752 36.955 58.318 1.00 37.56 262 LEU A CA 1
ATOM 2065 C C . LEU A 1 262 ? -19.747 37.095 59.462 1.00 37.56 262 LEU A C 1
ATOM 2067 O O . LEU A 1 262 ? -18.546 36.912 59.281 1.00 37.56 262 LEU A O 1
ATOM 2071 N N . SER A 1 263 ? -20.276 37.464 60.621 1.00 47.88 263 SER A N 1
ATOM 2072 C CA . SER A 1 263 ? -19.649 37.382 61.934 1.00 47.88 263 SER A CA 1
ATOM 2073 C C . SER A 1 263 ? -20.255 36.189 62.682 1.00 47.88 263 SER A C 1
ATOM 2075 O O . SER A 1 263 ? -21.477 36.052 62.719 1.00 47.88 263 SER A O 1
ATOM 2077 N N . SER A 1 264 ? -19.390 35.347 63.251 1.00 40.28 264 SER A N 1
ATOM 2078 C CA . SER A 1 264 ? -19.656 34.333 64.296 1.00 40.28 264 SER A CA 1
ATOM 2079 C C . SER A 1 264 ? -20.064 35.010 65.635 1.00 40.28 264 SER A C 1
ATOM 2081 O O . SER A 1 264 ? -20.118 36.245 65.638 1.00 40.28 264 SER A O 1
ATOM 2083 N N . PRO A 1 265 ? -20.223 34.341 66.810 1.00 57.94 265 PRO A N 1
ATOM 2084 C CA . PRO A 1 265 ? -20.224 32.913 67.206 1.00 57.94 265 PRO A CA 1
ATOM 2085 C C . PRO A 1 265 ? -21.421 32.651 68.198 1.00 57.94 265 PRO A C 1
ATOM 2087 O O . PRO A 1 265 ? -22.483 33.191 67.871 1.00 57.94 265 PRO A O 1
ATOM 2090 N N . PRO A 1 266 ? -21.376 31.933 69.363 1.00 65.38 266 PRO A N 1
ATOM 2091 C CA . PRO A 1 266 ? -20.295 31.320 70.172 1.00 65.38 266 PRO A CA 1
ATOM 2092 C C . PRO A 1 266 ? -20.023 29.837 69.884 1.00 65.38 266 PRO A C 1
ATOM 2094 O O . PRO A 1 266 ? -20.987 29.087 69.619 1.00 65.38 266 PRO A O 1
#

Nearest PDB structures (foldseek):
  6w2v-assembly1_A  TM=1.731E-01  e=9.474E-01  synthetic construct

Solvent-accessible surface area (backbone atoms only — not comparable to full-atom values): 15430 Å² total; per-residue (Å²): 140,80,85,80,80,77,77,81,78,77,76,76,79,77,76,53,70,68,57,52,51,47,52,52,50,50,52,52,42,48,49,53,37,28,72,77,65,77,42,66,62,89,65,53,66,61,47,53,56,57,49,51,34,39,44,66,28,70,37,88,64,30,33,47,50,55,43,77,47,76,33,67,60,47,24,49,41,18,29,40,43,28,51,51,50,50,56,52,43,35,71,76,36,68,92,68,55,78,51,70,70,51,53,54,37,37,42,54,19,29,58,26,38,54,50,20,33,42,35,50,52,87,62,79,73,77,48,20,26,63,28,69,91,43,13,40,62,42,10,34,50,54,47,42,53,53,37,52,76,70,64,49,57,69,72,56,39,54,48,21,34,55,34,25,50,53,61,32,83,92,63,65,64,76,56,69,87,73,39,81,50,65,68,59,38,52,42,29,52,39,37,43,47,14,49,57,47,33,58,74,63,39,92,53,38,84,75,42,45,62,41,46,49,52,32,56,49,42,40,69,71,49,58,70,71,60,57,48,51,61,60,66,69,59,73,72,78,80,78,77,71,81,83,77,77,74,80,82,86,76,89,78,89,82,85,92,79,87,90,84,90,87,82,87,86,136

Radius of gyration: 26.12 Å; Cα contacts (8 Å, |Δi|>4): 296; chains: 1; bounding box: 47×82×117 Å

pLDDT: mean 83.14, std 22.74, range [31.22, 98.88]

Sequence (266 aa):
MHMARKTSHNPARQRSAAQVENLQTVELILAIARDEYGEIPPRLGGLFDDVAALYAGNWPSHEACAVTYHNFSHSLDVCLAAARMLSGWNKAEPAQPLAQKYFQLGMAAALFHDAGYIKDKGDQAGAGGKFTLVHVRRSMEIAREYLGQKQWPKEEVEAVVRIISITDYASLPDLAPLFTEPRLKIMAQMVATADLIAQMADIDYVRRIDDLFAEFKEVYSLPSSRRSTSLKTVRPWPKREPRCTKPSRRSRTAPLTFMRSLSSPP

Secondary structure (DSSP, 8-state):
-------------PPPHHHHHHHHHHHHHHHHHHHHHSS--TTHHHHHHHHHHHHTT-STTBPPP--SSSSHHHHHHHHHHHHHHHHHHHHH-TTS---HHHHHHHHHHHHHTTGGGSPBTT--SSSSGGGTTTHHHHHHHHHHHHHHHTT--HHHHHHHHHHHTT--SSS---HHHH--SHHHHHHHHHHHHHHHHHHHH-TTHHHHHHHHHHHHHHHHHS-HHHHHHHHHT---------------------------------

Foldseek 3Di:
DDDDPPPPPPPDPDDDPLRVVLVVLLVLLQVLCCVQAVHGLPCSVVLLVVLVCLCCQVDPFFRHQQQDQLGQSLLSQLLSQLSVVLSVCCVVPVVDHQDPLLNSLLSLLSSLLQSLLIGTPPPPPDNSLLCVVPRLVSSLVVQLVVVVVVVPDPVSNLLSNLLSQCLPPVDHDDVCQSPPDVSSSVSSVSSSVSSVVSCVVPPCNVVCVVSVVSSNVSNVPDDPVSVVVSVVVDDDDPPPDPPPPDPDDDDDDDDDDDDDDDDDDD